Protein AF-A0A8D8ESK3-F1 (afdb_monomer_lite)

Secondary structure (DSSP, 8-state):
-----------GGGS-SB-TTT-SBPBSEEE-TTT--EEEHHHHHHHHHHSSS-B-TTT--B--HHHHHHHHHHSSB-TTT-BBP-EEETTT--EE-HHHHH-SSSTTTTS-EEEHHHHHHHHHHHHHHHHHHHS--SSSSHHHHHTTSTT--HHHHHHHHHHHHHH-SS--HHHHHHHHHHHHHHHHHHS-GGGS-------S-S-----S-----------TT-S-EEEEEE-TT--EEEEEEETT--GGGTTTEEEEEEEEEES--EEEEEEEEEE-TTSSSEEEEEEEEEEE-TTPBPSS-EEEEETTT-

Radius of gyration: 23.33 Å; chains: 1; bounding box: 48×62×58 Å

pLDDT: mean 76.39, std 16.47, range [24.98, 96.25]

InterPro domains:
  IPR000315 B-box-type zinc finger [PF00643] (75-112)
  IPR000315 B-box-type zinc finger [PS50119] (73-116)
  IPR001841 Zinc finger, RING-type [PS50089] (19-60)
  IPR013083 Zinc finger, RING/FYVE/PHD-type [G3DSA:3.30.40.10] (7-79)
  IPR053003 TRIM/RBCC E3 ubiquitin-protein ligases [PTHR36754] (235-278)

Organism: Culex pipiens (NCBI:txid7175)

Sequence (314 aa):
MAQVEIKLPLELDKVEINCMICLEEMSFPVFCRQCKQGTCFDCLVLWFGQSAKQECPKCRLQTSMGTVALQRKTQFSCPREGHLVRYFCLQCDECLCRECYTAGEGPHGRHAKQALDDLRREIFDGIGRIRAVIGGGDGDDLSRLLSTACSFTPGGCQKALSTIAGLLPCGNPQEMVRQRRAVLAEIEKVAPVKTVPKLTQGKNPAYILPNEKFFEYRCQVKSPSATFQSYTAVDLHGNRWELTVYPQGFSDGQGRSVSVYLTLAAGQPGRYEYSYVMYEGSGLKPLAEYLAVDDFVVGSKSQGCQRLVQIDQA

Structure (mmCIF, N/CA/C/O backbone):
data_AF-A0A8D8ESK3-F1
#
_entry.id   AF-A0A8D8ESK3-F1
#
loop_
_atom_site.group_PDB
_atom_site.id
_atom_site.type_symbol
_atom_site.label_atom_id
_atom_site.label_alt_id
_atom_site.label_comp_id
_atom_site.label_asym_id
_atom_site.label_entity_id
_atom_site.label_seq_id
_atom_site.pdbx_PDB_ins_code
_atom_site.Cartn_x
_atom_site.Cartn_y
_atom_site.Cartn_z
_atom_site.occupancy
_atom_site.B_iso_or_equiv
_atom_site.auth_seq_id
_atom_site.auth_comp_id
_atom_site.auth_asym_id
_atom_site.auth_atom_id
_atom_site.pdbx_PDB_model_num
ATOM 1 N N . MET A 1 1 ? -16.208 17.408 -7.173 1.00 48.56 1 MET A N 1
ATOM 2 C CA . MET A 1 1 ? -15.201 16.990 -8.177 1.00 48.56 1 MET A CA 1
ATOM 3 C C . MET A 1 1 ? -15.013 15.486 -8.056 1.00 48.56 1 MET A C 1
ATOM 5 O O . MET A 1 1 ? -15.068 14.993 -6.937 1.00 48.56 1 MET A O 1
ATOM 9 N N . ALA A 1 2 ? -14.865 14.755 -9.164 1.00 49.00 2 ALA A N 1
ATOM 10 C CA . ALA A 1 2 ? -14.690 13.302 -9.116 1.00 49.00 2 ALA A CA 1
ATOM 11 C C . ALA A 1 2 ? -13.371 12.949 -8.408 1.00 49.00 2 ALA A C 1
ATOM 13 O O . ALA A 1 2 ? -12.305 13.441 -8.787 1.00 49.00 2 ALA A O 1
ATOM 14 N N . GLN A 1 3 ? -13.449 12.127 -7.362 1.00 62.53 3 GLN A N 1
ATOM 15 C CA . GLN A 1 3 ? -12.276 11.665 -6.631 1.00 62.53 3 GLN A CA 1
ATOM 16 C C . GLN A 1 3 ? -11.527 10.654 -7.507 1.00 62.53 3 GLN A C 1
ATOM 18 O O . GLN A 1 3 ? -12.034 9.571 -7.786 1.00 62.53 3 GLN A O 1
ATOM 23 N N . VAL A 1 4 ? -10.337 11.027 -7.981 1.00 73.88 4 VAL A N 1
ATOM 24 C CA . VAL A 1 4 ? -9.491 10.141 -8.788 1.00 73.88 4 VAL A CA 1
ATOM 25 C C . VAL A 1 4 ? -8.830 9.117 -7.864 1.00 73.88 4 VAL A C 1
ATOM 27 O O . VAL A 1 4 ? -8.020 9.469 -6.996 1.00 73.88 4 VAL A O 1
ATOM 30 N N . GLU A 1 5 ? -9.193 7.849 -8.043 1.00 79.06 5 GLU A N 1
ATOM 31 C CA . GLU A 1 5 ? -8.586 6.720 -7.344 1.00 79.06 5 GLU A CA 1
ATOM 32 C C . GLU A 1 5 ? -7.280 6.323 -8.047 1.00 79.06 5 GLU A C 1
ATOM 34 O O . GLU A 1 5 ? -7.278 5.973 -9.225 1.00 79.06 5 GLU A O 1
ATOM 39 N N . ILE A 1 6 ? -6.163 6.373 -7.320 1.00 76.69 6 ILE A N 1
ATOM 40 C CA . ILE A 1 6 ? -4.855 5.904 -7.791 1.00 76.69 6 ILE A CA 1
ATOM 41 C C . ILE A 1 6 ? -4.524 4.644 -6.998 1.00 76.69 6 ILE A C 1
ATOM 43 O O . ILE A 1 6 ? -4.507 4.676 -5.765 1.00 76.69 6 ILE A O 1
ATOM 47 N N . LYS A 1 7 ? -4.266 3.535 -7.694 1.00 77.00 7 LYS A N 1
ATOM 48 C CA . LYS A 1 7 ? -3.987 2.242 -7.064 1.00 77.00 7 LYS A CA 1
ATOM 49 C C . LYS A 1 7 ? -2.483 2.051 -6.924 1.00 77.00 7 LYS A C 1
ATOM 51 O O . LYS A 1 7 ? -1.755 2.124 -7.908 1.00 77.00 7 LYS A O 1
ATOM 56 N N . LEU A 1 8 ? -2.025 1.767 -5.705 1.00 78.50 8 LEU A N 1
ATOM 57 C CA . LEU A 1 8 ? -0.613 1.535 -5.393 1.00 78.50 8 LEU A CA 1
ATOM 58 C C . LEU A 1 8 ? -0.384 0.134 -4.798 1.00 78.50 8 LEU A C 1
ATOM 60 O O . LEU A 1 8 ? -1.206 -0.349 -4.011 1.00 78.50 8 LEU A O 1
ATOM 64 N N . PRO A 1 9 ? 0.759 -0.503 -5.090 1.00 77.56 9 PRO A N 1
ATOM 65 C CA . PRO A 1 9 ? 0.975 -1.936 -4.871 1.00 77.56 9 PRO A CA 1
ATOM 66 C C . PRO A 1 9 ? 1.420 -2.352 -3.466 1.00 77.56 9 PRO A C 1
ATOM 68 O O . PRO A 1 9 ? 2.608 -2.486 -3.319 1.00 77.56 9 PRO A O 1
ATOM 71 N N . LEU A 1 10 ? 0.556 -2.585 -2.465 1.00 79.12 10 LEU A N 1
ATOM 72 C CA . LEU A 1 10 ? 0.903 -2.994 -1.063 1.00 79.12 10 LEU A CA 1
ATOM 73 C C . LEU A 1 10 ? 2.187 -2.355 -0.435 1.00 79.12 10 LEU A C 1
ATOM 75 O O . LEU A 1 10 ? 2.914 -1.607 -1.054 1.00 79.12 10 LEU A O 1
ATOM 79 N N . GLU A 1 11 ? 2.459 -2.512 0.849 1.00 80.00 11 GLU A N 1
ATOM 80 C CA . GLU A 1 11 ? 3.766 -2.116 1.405 1.00 80.00 11 GLU A CA 1
ATOM 81 C C . GLU A 1 11 ? 4.470 -3.409 1.772 1.00 80.00 11 GLU A C 1
ATOM 83 O O . GLU A 1 11 ? 3.947 -4.165 2.594 1.00 80.00 11 GLU A O 1
ATOM 88 N N . LEU A 1 12 ? 5.557 -3.734 1.076 1.00 78.12 12 LEU A N 1
ATOM 89 C CA . LEU A 1 12 ? 6.124 -5.081 1.120 1.00 78.12 12 LEU A CA 1
ATOM 90 C C . LEU A 1 12 ? 7.047 -5.294 2.319 1.00 78.12 12 LEU A C 1
ATOM 92 O O . LEU A 1 12 ? 7.151 -6.411 2.814 1.00 78.12 12 LEU A O 1
ATOM 96 N N . ASP A 1 13 ? 7.633 -4.233 2.856 1.00 71.88 13 ASP A N 1
ATOM 97 C CA . ASP A 1 13 ? 8.443 -4.276 4.071 1.00 71.88 13 ASP A CA 1
ATOM 98 C C . ASP A 1 13 ? 7.627 -4.609 5.330 1.00 71.88 13 ASP A C 1
ATOM 100 O O . ASP A 1 13 ? 8.196 -5.012 6.343 1.00 71.88 13 ASP A O 1
ATOM 104 N N . LYS A 1 14 ? 6.294 -4.493 5.265 1.00 71.50 14 LYS A N 1
ATOM 105 C CA . LYS A 1 14 ? 5.375 -4.821 6.368 1.00 71.50 14 LYS A CA 1
ATOM 106 C C . LYS A 1 14 ? 4.672 -6.167 6.206 1.00 71.50 14 LYS A C 1
ATOM 108 O O . LYS A 1 14 ? 3.876 -6.535 7.072 1.00 71.50 14 LYS A O 1
ATOM 113 N N . VAL A 1 15 ? 4.905 -6.887 5.107 1.00 75.44 15 VAL A N 1
ATOM 114 C CA . VAL A 1 15 ? 4.310 -8.214 4.920 1.00 75.44 15 VAL A CA 1
ATOM 115 C C . VAL A 1 15 ? 5.207 -9.307 5.481 1.00 75.44 15 VAL A C 1
ATOM 117 O O . VAL A 1 15 ? 6.432 -9.224 5.428 1.00 75.44 15 VAL A O 1
ATOM 120 N N . GLU A 1 16 ? 4.582 -10.381 5.953 1.00 83.19 16 GLU A N 1
ATOM 121 C CA . GLU A 1 16 ? 5.306 -11.617 6.224 1.00 83.19 16 GLU A CA 1
ATOM 122 C C . GLU A 1 16 ? 5.837 -12.205 4.918 1.00 83.19 16 GLU A C 1
ATOM 124 O O . GLU A 1 16 ? 5.081 -12.373 3.958 1.00 83.19 16 GLU A O 1
ATOM 129 N N . ILE A 1 17 ? 7.133 -12.521 4.890 1.00 82.56 17 ILE A N 1
ATOM 130 C CA . ILE A 1 17 ? 7.816 -13.098 3.719 1.00 82.56 17 ILE A CA 1
ATOM 131 C C . ILE A 1 17 ? 7.577 -14.605 3.585 1.00 82.56 17 ILE A C 1
ATOM 133 O O . ILE A 1 17 ? 7.705 -15.162 2.492 1.00 82.56 17 ILE A O 1
ATOM 137 N N . ASN A 1 18 ? 7.181 -15.246 4.683 1.00 89.06 18 ASN A N 1
ATOM 138 C CA . ASN A 1 18 ? 6.924 -16.673 4.735 1.00 89.06 18 ASN A CA 1
ATOM 139 C C . ASN A 1 18 ? 5.470 -16.977 4.372 1.00 89.06 18 ASN A C 1
ATOM 141 O O . ASN A 1 18 ? 4.527 -16.273 4.749 1.00 89.06 18 ASN A O 1
ATOM 145 N N . CYS A 1 19 ? 5.276 -18.062 3.633 1.00 92.88 19 CYS A N 1
ATOM 146 C CA . CYS A 1 19 ? 3.964 -18.544 3.258 1.00 92.88 19 CYS A CA 1
ATOM 147 C C . CYS A 1 19 ? 3.188 -18.978 4.499 1.00 92.88 19 CYS A C 1
ATOM 149 O O . CYS A 1 19 ? 3.656 -19.800 5.277 1.00 92.88 19 CYS A O 1
ATOM 151 N N . MET A 1 20 ? 1.933 -18.544 4.628 1.00 93.44 20 MET A N 1
ATOM 152 C CA . MET A 1 20 ? 1.104 -18.955 5.769 1.00 93.44 20 MET A CA 1
ATOM 153 C C . MET A 1 20 ? 0.719 -20.449 5.805 1.00 93.44 20 MET A C 1
ATOM 155 O O . MET A 1 20 ? 0.104 -20.877 6.775 1.00 93.44 20 MET A O 1
ATOM 159 N N . ILE A 1 21 ? 0.989 -21.213 4.737 1.00 92.69 21 ILE A N 1
ATOM 160 C CA . ILE A 1 21 ? 0.663 -22.645 4.636 1.00 92.69 21 ILE A CA 1
ATOM 161 C C . ILE A 1 21 ? 1.921 -23.482 4.876 1.00 92.69 21 ILE A C 1
ATOM 163 O O . ILE A 1 21 ? 1.934 -24.297 5.790 1.00 92.69 21 ILE A O 1
ATOM 167 N N . CYS A 1 22 ? 2.968 -23.290 4.064 1.00 96.25 22 CYS A N 1
ATOM 168 C CA . CYS A 1 22 ? 4.187 -24.097 4.159 1.00 96.25 22 CYS A CA 1
ATOM 169 C C . CYS A 1 22 ? 5.254 -23.513 5.090 1.00 96.25 22 CYS A C 1
ATOM 171 O O . CYS A 1 22 ? 6.234 -24.192 5.346 1.00 96.25 22 CYS A O 1
ATOM 173 N N . LEU A 1 23 ? 5.081 -22.280 5.582 1.00 94.62 23 LEU A N 1
ATOM 174 C CA . LEU A 1 23 ? 5.988 -21.571 6.501 1.00 94.62 23 LEU A CA 1
ATOM 175 C C . LEU A 1 23 ? 7.385 -21.230 5.948 1.00 94.62 23 LEU A C 1
ATOM 177 O O . LEU A 1 23 ? 8.137 -20.525 6.614 1.00 94.62 23 LEU A O 1
ATOM 181 N N . GLU A 1 24 ? 7.681 -21.635 4.716 1.00 93.81 24 GLU A N 1
ATOM 182 C CA . GLU A 1 24 ? 8.886 -21.264 3.963 1.00 93.81 24 GLU A CA 1
ATOM 183 C C . GLU A 1 24 ? 8.745 -19.913 3.247 1.00 93.81 24 GLU A C 1
ATOM 185 O O . GLU A 1 24 ? 7.629 -19.414 3.057 1.00 93.81 24 GLU A O 1
ATOM 190 N N . GLU A 1 25 ? 9.865 -19.337 2.797 1.00 90.06 25 GLU A N 1
ATOM 191 C CA . GLU A 1 25 ? 9.869 -18.116 1.980 1.00 90.06 25 GLU A CA 1
ATOM 192 C C . GLU A 1 25 ? 8.997 -18.288 0.726 1.00 90.06 25 GLU A C 1
ATOM 194 O O . GLU A 1 25 ? 9.051 -19.299 0.020 1.00 90.06 25 GLU A O 1
ATOM 199 N N . MET A 1 26 ? 8.153 -17.292 0.442 1.00 91.56 26 MET A N 1
ATOM 200 C CA . MET A 1 26 ? 7.169 -17.421 -0.626 1.00 91.56 26 MET A CA 1
ATOM 201 C C . MET A 1 26 ? 7.803 -17.512 -2.019 1.00 91.56 26 MET A C 1
ATOM 203 O O . MET A 1 26 ? 8.492 -16.598 -2.480 1.00 91.56 26 MET A O 1
ATOM 207 N N . SER A 1 27 ? 7.440 -18.571 -2.742 1.00 90.75 27 SER A N 1
ATOM 208 C CA . SER A 1 27 ? 7.628 -18.685 -4.188 1.00 90.75 27 SER A CA 1
ATOM 209 C C . SER A 1 27 ? 6.329 -18.325 -4.912 1.00 90.75 27 SER A C 1
ATOM 211 O O . SER A 1 27 ? 5.256 -18.842 -4.584 1.00 90.75 27 SER A O 1
ATOM 213 N N . PHE A 1 28 ? 6.415 -17.405 -5.875 1.00 90.69 28 PHE A N 1
ATOM 214 C CA . PHE A 1 28 ? 5.274 -16.812 -6.579 1.00 90.69 28 PHE A CA 1
ATOM 215 C C . PHE A 1 28 ? 4.185 -16.320 -5.607 1.00 90.69 28 PHE A C 1
ATOM 217 O O . PHE A 1 28 ? 3.086 -16.884 -5.568 1.00 90.69 28 PHE A O 1
ATOM 224 N N . PRO A 1 29 ? 4.490 -15.298 -4.782 1.00 91.12 29 PRO A N 1
ATOM 225 C CA . PRO A 1 29 ? 3.619 -14.863 -3.696 1.00 91.12 29 PRO A CA 1
ATOM 226 C C . PRO A 1 29 ? 2.264 -14.351 -4.194 1.00 91.12 29 PRO A C 1
ATOM 228 O O . PRO A 1 29 ? 2.173 -13.505 -5.087 1.00 91.12 29 PRO A O 1
ATOM 231 N N . VAL A 1 30 ? 1.207 -14.818 -3.535 1.00 89.94 30 VAL A N 1
ATOM 232 C CA . VAL A 1 30 ? -0.174 -14.363 -3.704 1.00 89.94 30 VAL A CA 1
ATOM 233 C C . VAL A 1 30 ? -0.671 -13.808 -2.375 1.00 89.94 30 VAL A C 1
ATOM 235 O O . VAL A 1 30 ? -0.682 -14.521 -1.370 1.00 89.94 30 VAL A O 1
ATOM 238 N N . PHE A 1 31 ? -1.114 -12.549 -2.375 1.00 86.62 31 PHE A N 1
ATOM 239 C CA . PHE A 1 31 ? -1.620 -11.867 -1.184 1.00 86.62 31 PHE A CA 1
ATOM 240 C C . PHE A 1 31 ? -3.143 -11.751 -1.192 1.00 86.62 31 PHE A C 1
ATOM 242 O O . PHE A 1 31 ? -3.758 -11.336 -2.179 1.00 86.62 31 PHE A O 1
ATOM 249 N N . CYS A 1 32 ? -3.762 -12.049 -0.049 1.00 84.62 32 CYS A N 1
ATOM 250 C CA . CYS A 1 32 ? -5.191 -11.834 0.134 1.00 84.62 32 CYS A CA 1
ATOM 251 C C . CYS A 1 32 ? -5.536 -10.340 0.069 1.00 84.62 32 CYS A C 1
ATOM 253 O O . CYS A 1 32 ? -4.976 -9.521 0.797 1.00 84.62 32 CYS A O 1
ATOM 255 N N . ARG A 1 33 ? -6.538 -9.974 -0.739 1.00 80.88 33 ARG A N 1
ATOM 256 C CA . ARG A 1 33 ? -6.972 -8.574 -0.886 1.00 80.88 33 ARG A CA 1
ATOM 257 C C . ARG A 1 33 ? -7.526 -7.947 0.398 1.00 80.88 33 ARG A C 1
ATOM 259 O O . ARG A 1 33 ? -7.478 -6.725 0.514 1.00 80.88 33 ARG A O 1
ATOM 266 N N . GLN A 1 34 ? -8.008 -8.751 1.346 1.00 82.06 34 GLN A N 1
ATOM 267 C CA . GLN A 1 34 ? -8.557 -8.277 2.620 1.00 82.06 34 GLN A CA 1
ATOM 268 C C . GLN A 1 34 ? -7.521 -8.329 3.741 1.00 82.06 34 GLN A C 1
ATOM 270 O O . GLN A 1 34 ? -7.082 -7.283 4.199 1.00 82.06 34 GLN A O 1
ATOM 275 N N . CYS A 1 35 ? -7.094 -9.523 4.159 1.00 82.94 35 CYS A N 1
ATOM 276 C CA . CYS A 1 35 ? -6.216 -9.673 5.325 1.00 82.94 35 CYS A CA 1
ATOM 277 C C . CYS A 1 35 ? -4.721 -9.502 5.026 1.00 82.94 35 CYS A C 1
ATOM 279 O O . CYS A 1 35 ? -3.916 -9.613 5.944 1.00 82.94 35 CYS A O 1
ATOM 281 N N . LYS A 1 36 ? -4.349 -9.300 3.753 1.00 84.00 36 LYS A N 1
ATOM 282 C CA . LYS A 1 36 ? -2.967 -9.106 3.278 1.00 84.00 36 LYS A CA 1
ATOM 283 C C . LYS A 1 36 ? -1.992 -10.245 3.596 1.00 84.00 36 LYS A C 1
ATOM 285 O O . LYS A 1 36 ? -0.802 -10.093 3.366 1.00 84.00 36 LYS A O 1
ATOM 290 N N . GLN A 1 37 ? -2.476 -11.399 4.058 1.00 86.50 37 GLN A N 1
ATOM 291 C CA . GLN A 1 37 ? -1.628 -12.568 4.275 1.00 86.50 37 GLN A CA 1
ATOM 292 C C . GLN A 1 37 ? -1.164 -13.158 2.940 1.00 86.50 37 GLN A C 1
ATOM 294 O O . GLN A 1 37 ? -1.968 -13.284 2.009 1.00 86.50 37 GLN A O 1
ATOM 299 N N . GLY A 1 38 ? 0.119 -13.516 2.880 1.00 89.56 38 GLY A N 1
ATOM 300 C CA . GLY A 1 38 ? 0.766 -14.119 1.722 1.00 89.56 38 GLY A CA 1
ATOM 301 C C . GLY A 1 38 ? 0.776 -15.652 1.739 1.00 89.56 38 GLY A C 1
ATOM 302 O O . GLY A 1 38 ? 0.899 -16.291 2.789 1.00 89.56 38 GLY A O 1
ATOM 303 N N . THR A 1 39 ? 0.665 -16.240 0.551 1.00 92.19 39 THR A N 1
ATOM 304 C CA . THR A 1 39 ? 0.820 -17.678 0.277 1.00 92.19 39 THR A CA 1
ATOM 305 C C . THR A 1 39 ? 1.680 -17.892 -0.962 1.00 92.19 39 THR A C 1
ATOM 307 O O . THR A 1 39 ? 1.622 -17.074 -1.879 1.00 92.19 39 THR A O 1
ATOM 310 N N . CYS A 1 40 ? 2.405 -19.010 -1.045 1.00 93.00 40 CYS A N 1
ATOM 311 C CA . CYS A 1 40 ? 2.906 -19.494 -2.331 1.00 93.00 40 CYS A CA 1
ATOM 312 C C . CYS A 1 40 ? 1.722 -19.804 -3.252 1.00 93.00 40 CYS A C 1
ATOM 314 O O . CYS A 1 40 ? 0.716 -20.355 -2.790 1.00 93.00 40 CYS A O 1
ATOM 316 N N . PHE A 1 41 ? 1.856 -19.520 -4.549 1.00 92.50 41 PHE A N 1
ATOM 317 C CA . PHE A 1 41 ? 0.826 -19.860 -5.533 1.00 92.50 41 PHE A CA 1
ATOM 318 C C . PHE A 1 41 ? 0.446 -21.347 -5.465 1.00 92.50 41 PHE A C 1
ATOM 320 O O . PHE A 1 41 ? -0.732 -21.668 -5.323 1.00 92.50 41 PHE A O 1
ATOM 327 N N . ASP A 1 42 ? 1.432 -22.248 -5.479 1.00 92.38 42 ASP A N 1
ATOM 328 C CA . ASP A 1 42 ? 1.174 -23.694 -5.481 1.00 92.38 42 ASP A CA 1
ATOM 329 C C . ASP A 1 42 ? 0.515 -24.166 -4.176 1.00 92.38 42 ASP A C 1
ATOM 331 O O . ASP A 1 42 ? -0.408 -24.979 -4.205 1.00 92.38 42 ASP A O 1
ATOM 335 N N . CYS A 1 43 ? 0.899 -23.593 -3.030 1.00 94.50 43 CYS A N 1
ATOM 336 C CA . CYS A 1 43 ? 0.245 -23.882 -1.750 1.00 94.50 43 CYS A CA 1
ATOM 337 C C . CYS A 1 43 ? -1.229 -23.459 -1.756 1.00 94.50 43 CYS A C 1
ATOM 339 O O . CYS A 1 43 ? -2.085 -24.182 -1.248 1.00 94.50 43 CYS A O 1
ATOM 341 N N . LEU A 1 44 ? -1.543 -22.303 -2.348 1.00 92.31 44 LEU A N 1
ATOM 342 C CA . LEU A 1 44 ? -2.919 -21.824 -2.453 1.00 92.31 44 LEU A CA 1
ATOM 343 C C . LEU A 1 44 ? -3.753 -22.663 -3.436 1.00 92.31 44 LEU A C 1
ATOM 345 O O . LEU A 1 44 ? -4.933 -22.902 -3.188 1.00 92.31 44 LEU A O 1
ATOM 349 N N . VAL A 1 45 ? -3.149 -23.141 -4.528 1.00 90.94 45 VAL A N 1
ATOM 350 C CA . VAL A 1 45 ? -3.797 -24.069 -5.469 1.00 90.94 45 VAL A CA 1
ATOM 351 C C . VAL A 1 45 ? -4.135 -25.389 -4.781 1.00 90.94 45 VAL A C 1
ATOM 353 O O . VAL A 1 45 ? -5.270 -25.854 -4.887 1.00 90.94 45 VAL A O 1
ATOM 356 N N . LEU A 1 46 ? -3.186 -25.966 -4.036 1.00 92.88 46 LEU A N 1
ATOM 357 C CA . LEU A 1 46 ? -3.418 -27.183 -3.255 1.00 92.88 46 LEU A CA 1
ATOM 358 C C . LEU A 1 46 ? -4.528 -26.978 -2.221 1.00 92.88 46 LEU A C 1
ATOM 360 O O . LEU A 1 46 ? -5.413 -27.823 -2.099 1.00 92.88 46 LEU A O 1
ATOM 364 N N . TRP A 1 47 ? -4.530 -25.829 -1.543 1.00 92.69 47 TRP A N 1
ATOM 365 C CA . TRP A 1 47 ? -5.593 -25.458 -0.616 1.00 92.69 47 TRP A CA 1
ATOM 366 C C . TRP A 1 47 ? -6.970 -25.447 -1.293 1.00 92.69 47 TRP A C 1
ATOM 368 O O . TRP A 1 47 ? -7.889 -26.071 -0.776 1.00 92.69 47 TRP A O 1
ATOM 378 N N . PHE A 1 48 ? -7.113 -24.834 -2.475 1.00 92.19 48 PHE A N 1
ATOM 379 C CA . PHE A 1 48 ? -8.394 -24.831 -3.204 1.00 92.19 48 PHE A CA 1
ATOM 380 C C . PHE A 1 48 ? -8.824 -26.210 -3.696 1.00 92.19 48 PHE A C 1
ATOM 382 O O . PHE A 1 48 ? -10.016 -26.431 -3.876 1.00 92.19 48 PHE A O 1
ATOM 389 N N . GLY A 1 49 ? -7.881 -27.120 -3.945 1.00 88.50 49 GLY A N 1
ATOM 390 C CA . GLY A 1 49 ? -8.204 -28.507 -4.279 1.00 88.50 49 GLY A CA 1
ATOM 391 C C . GLY A 1 49 ? -8.747 -29.293 -3.082 1.00 88.50 49 GLY A C 1
ATOM 392 O O . GLY A 1 49 ? -9.546 -30.207 -3.261 1.00 88.50 49 GLY A O 1
ATOM 393 N N . GLN A 1 50 ? -8.330 -28.932 -1.866 1.00 87.69 50 GLN A N 1
ATOM 394 C CA . GLN A 1 50 ? -8.753 -29.582 -0.623 1.00 87.69 50 GLN A CA 1
ATOM 395 C C . GLN A 1 50 ? -10.014 -28.947 -0.026 1.00 87.69 50 GLN A C 1
ATOM 397 O O . GLN A 1 50 ? -10.815 -29.632 0.611 1.00 87.69 50 GLN A O 1
ATOM 402 N N . SER A 1 51 ? -10.212 -27.642 -0.215 1.00 76.62 51 SER A N 1
ATOM 403 C CA . SER A 1 51 ? -11.395 -26.938 0.259 1.00 76.62 51 SER A CA 1
ATOM 404 C C . SER A 1 51 ? -12.527 -27.028 -0.766 1.00 76.62 51 SER A C 1
ATOM 406 O O . SER A 1 51 ? -12.372 -26.690 -1.933 1.00 76.62 51 SER A O 1
ATOM 408 N N . ALA A 1 52 ? -13.739 -27.376 -0.323 1.00 77.00 52 ALA A N 1
ATOM 409 C CA . ALA A 1 52 ? -14.934 -27.340 -1.181 1.00 77.00 52 ALA A CA 1
ATOM 410 C C . ALA A 1 52 ? -15.280 -25.921 -1.704 1.00 77.00 52 ALA A C 1
ATOM 412 O O . ALA A 1 52 ? -16.205 -25.751 -2.498 1.00 77.00 52 ALA A O 1
ATOM 413 N N . LYS A 1 53 ? -14.568 -24.886 -1.232 1.00 83.75 53 LYS A N 1
ATOM 414 C CA . LYS A 1 53 ? -14.753 -23.468 -1.559 1.00 83.75 53 LYS A CA 1
ATOM 415 C C . LYS A 1 53 ? -13.403 -22.816 -1.851 1.00 83.75 53 LYS A C 1
ATOM 417 O O . LYS A 1 53 ? -12.444 -23.040 -1.120 1.00 83.75 53 LYS A O 1
ATOM 422 N N . GLN A 1 54 ? -13.332 -21.971 -2.877 1.00 91.00 54 GLN A N 1
ATOM 423 C CA . GLN A 1 54 ? -12.133 -21.190 -3.202 1.00 91.00 54 GLN A CA 1
ATOM 424 C C . GLN A 1 54 ? -12.070 -19.942 -2.309 1.00 91.00 54 GLN A C 1
ATOM 426 O O . GLN A 1 54 ? -12.713 -18.926 -2.578 1.00 91.00 54 GLN A O 1
ATOM 431 N N . GLU A 1 55 ? -11.333 -20.032 -1.204 1.00 91.56 55 GLU A N 1
ATOM 432 C CA . GLU A 1 55 ? -11.309 -19.001 -0.163 1.00 91.56 55 GLU A CA 1
ATOM 433 C C . GLU A 1 55 ? -9.927 -18.828 0.477 1.00 91.56 55 GLU A C 1
ATOM 435 O O . GLU A 1 55 ? -9.116 -19.754 0.522 1.00 91.56 55 GLU A O 1
ATOM 440 N N . CYS A 1 56 ? -9.655 -17.631 1.001 1.00 89.62 56 CYS A N 1
ATOM 441 C CA . CYS A 1 56 ? -8.421 -17.344 1.728 1.00 89.62 56 CYS A CA 1
ATOM 442 C C . CYS A 1 56 ? -8.272 -18.268 2.958 1.00 89.62 56 CYS A C 1
ATOM 444 O O . CYS A 1 56 ? -9.188 -18.295 3.787 1.00 89.62 56 CYS A O 1
ATOM 446 N N . PRO A 1 57 ? -7.114 -18.926 3.166 1.00 91.06 57 PRO A N 1
ATOM 447 C CA . PRO A 1 57 ? -6.916 -19.809 4.318 1.00 91.06 57 PRO A CA 1
ATOM 448 C C . PRO A 1 57 ? -7.009 -19.086 5.674 1.00 91.06 57 PRO A C 1
ATOM 450 O O . PRO A 1 57 ? -7.385 -19.697 6.670 1.00 91.06 57 PRO A O 1
ATOM 453 N N . LYS A 1 58 ? -6.701 -17.777 5.722 1.00 89.44 58 LYS A N 1
ATOM 454 C CA . LYS A 1 58 ? -6.724 -16.971 6.958 1.00 89.44 58 LYS A CA 1
ATOM 455 C C . LYS A 1 58 ? -8.106 -16.398 7.262 1.00 89.44 58 LYS A C 1
ATOM 457 O O . LYS A 1 58 ? -8.636 -16.602 8.344 1.00 89.44 58 LYS A O 1
ATOM 462 N N . CYS A 1 59 ? -8.673 -15.635 6.326 1.00 91.12 59 CYS A N 1
ATOM 463 C CA . CYS A 1 59 ? -9.883 -14.839 6.574 1.00 91.12 59 CYS A CA 1
ATOM 464 C C . CYS A 1 59 ? -11.125 -15.335 5.826 1.00 91.12 59 CYS A C 1
ATOM 466 O O . CYS A 1 59 ? -12.139 -14.646 5.842 1.00 91.12 59 CYS A O 1
ATOM 468 N N . ARG A 1 60 ? -11.040 -16.480 5.128 1.00 90.50 60 ARG A N 1
ATOM 469 C CA . ARG A 1 60 ? -12.153 -17.117 4.396 1.00 90.50 60 ARG A CA 1
ATOM 470 C C . ARG A 1 60 ? -12.804 -16.240 3.322 1.00 90.50 60 ARG A C 1
ATOM 472 O O . ARG A 1 60 ? -13.886 -16.539 2.832 1.00 90.50 60 ARG A O 1
ATOM 479 N N . LEU A 1 61 ? -12.130 -15.164 2.909 1.00 89.00 61 LEU A N 1
ATOM 480 C CA . LEU A 1 61 ? -12.600 -14.332 1.811 1.00 89.00 61 LEU A CA 1
ATOM 481 C C . LEU A 1 61 ? -12.660 -15.161 0.530 1.00 89.00 61 LEU A C 1
ATOM 483 O O . LEU A 1 61 ? -11.644 -15.718 0.106 1.00 89.00 61 LEU A O 1
ATOM 487 N N . GLN A 1 62 ? -13.827 -15.170 -0.102 1.00 90.56 62 GLN A N 1
ATOM 488 C CA . GLN A 1 62 ? -14.041 -15.861 -1.361 1.00 90.56 62 GLN A CA 1
ATOM 489 C C . GLN A 1 62 ? -13.211 -15.227 -2.485 1.00 90.56 62 GLN A C 1
ATOM 491 O O . GLN A 1 62 ? -13.149 -14.001 -2.648 1.00 90.56 62 GLN A O 1
ATOM 496 N N . THR A 1 63 ? -12.556 -16.083 -3.258 1.00 85.19 63 THR A N 1
ATOM 497 C CA . THR A 1 63 ? -11.724 -15.718 -4.405 1.00 85.19 63 THR A CA 1
ATOM 498 C C . THR A 1 63 ? -11.903 -16.758 -5.511 1.00 85.19 63 THR A C 1
ATOM 500 O O . THR A 1 63 ? -12.646 -17.721 -5.339 1.00 85.19 63 THR A O 1
ATOM 503 N N . SER A 1 64 ? -11.267 -16.559 -6.663 1.00 86.75 64 SER A N 1
ATOM 504 C CA . SER A 1 64 ? -11.320 -17.520 -7.764 1.00 86.75 64 SER A CA 1
ATOM 505 C C . SER A 1 64 ? -9.928 -17.922 -8.234 1.00 86.75 64 SER A C 1
ATOM 507 O O . SER A 1 64 ? -8.993 -17.117 -8.201 1.00 86.75 64 SER A O 1
ATOM 509 N N . MET A 1 65 ? -9.795 -19.148 -8.734 1.00 85.38 65 MET A N 1
ATOM 510 C CA . MET A 1 65 ? -8.551 -19.636 -9.328 1.00 85.38 65 MET A CA 1
ATOM 511 C C . MET A 1 65 ? -8.121 -18.804 -10.541 1.00 85.38 65 MET A C 1
ATOM 513 O O . MET A 1 65 ? -6.935 -18.543 -10.705 1.00 85.38 65 MET A O 1
ATOM 517 N N . GLY A 1 66 ? -9.069 -18.287 -11.331 1.00 83.44 66 GLY A N 1
ATOM 518 C CA . GLY A 1 66 ? -8.765 -17.351 -12.418 1.00 83.44 66 GLY A CA 1
ATOM 519 C C . GLY A 1 66 ? -8.122 -16.053 -11.914 1.00 83.44 66 GLY A C 1
ATOM 520 O O . GLY A 1 66 ? -7.120 -15.600 -12.463 1.00 83.44 66 GLY A O 1
ATOM 521 N N . THR A 1 67 ? -8.642 -15.489 -10.818 1.00 80.94 67 THR A N 1
ATOM 522 C CA . THR A 1 67 ? -8.063 -14.299 -10.172 1.00 80.94 67 THR A CA 1
ATOM 523 C C . THR A 1 67 ? -6.658 -14.583 -9.642 1.00 80.94 67 THR A C 1
ATOM 525 O O . THR A 1 67 ? -5.741 -13.812 -9.906 1.00 80.94 67 THR A O 1
ATOM 528 N N . VAL A 1 68 ? -6.472 -15.701 -8.938 1.00 81.19 68 VAL A N 1
ATOM 529 C CA . VAL A 1 68 ? -5.179 -16.097 -8.353 1.00 81.19 68 VAL A CA 1
ATOM 530 C C . VAL A 1 68 ? -4.133 -16.387 -9.436 1.00 81.19 68 VAL A C 1
ATOM 532 O O . VAL A 1 68 ? -2.984 -15.960 -9.322 1.00 81.19 68 VAL A O 1
ATOM 535 N N . ALA A 1 69 ? -4.524 -17.050 -10.527 1.00 80.75 69 ALA A N 1
ATOM 536 C CA . ALA A 1 69 ? -3.646 -17.328 -11.662 1.00 80.75 69 ALA A CA 1
ATOM 537 C C . ALA A 1 69 ? -3.146 -16.048 -12.346 1.00 80.75 69 ALA A C 1
ATOM 539 O O . ALA A 1 69 ? -1.987 -15.992 -12.758 1.00 80.75 69 ALA A O 1
ATOM 540 N N . LEU A 1 70 ? -3.980 -15.005 -12.416 1.00 73.88 70 LEU A N 1
ATOM 541 C CA . LEU A 1 70 ? -3.557 -13.697 -12.912 1.00 73.88 70 LEU A CA 1
ATOM 542 C C . LEU A 1 70 ? -2.518 -13.054 -11.977 1.00 73.88 70 LEU A C 1
ATOM 544 O O . LEU A 1 70 ? -1.530 -12.498 -12.446 1.00 73.88 70 LEU A O 1
ATOM 548 N N . GLN A 1 71 ? -2.685 -13.189 -10.657 1.00 70.25 71 GLN A N 1
ATOM 549 C CA . GLN A 1 71 ? -1.739 -12.649 -9.671 1.00 70.25 71 GLN A CA 1
ATOM 550 C C . GLN A 1 71 ? -0.365 -13.336 -9.709 1.00 70.25 71 GLN A C 1
ATOM 552 O O . GLN A 1 71 ? 0.641 -12.667 -9.468 1.00 70.25 71 GLN A O 1
ATOM 557 N N . ARG A 1 72 ? -0.308 -14.630 -10.070 1.00 70.25 72 ARG A N 1
ATOM 558 C CA . ARG A 1 72 ? 0.927 -15.438 -10.139 1.00 70.25 72 ARG A CA 1
ATOM 559 C C . ARG A 1 72 ? 2.024 -14.810 -10.998 1.00 70.25 72 ARG A C 1
ATOM 561 O O . ARG A 1 72 ? 3.192 -14.913 -10.649 1.00 70.25 72 ARG A O 1
ATOM 568 N N . LYS A 1 73 ? 1.667 -14.231 -12.150 1.00 56.72 73 LYS A N 1
ATOM 569 C CA . LYS A 1 73 ? 2.648 -13.757 -13.143 1.00 56.72 73 LYS A CA 1
ATOM 570 C C . LYS A 1 73 ? 2.929 -12.257 -13.072 1.00 56.72 73 LYS A C 1
ATOM 572 O O . LYS A 1 73 ? 3.914 -11.818 -13.654 1.00 56.72 73 LYS A O 1
ATOM 577 N N . THR A 1 74 ? 2.080 -11.465 -12.412 1.00 59.16 74 THR A N 1
ATOM 578 C CA . THR A 1 74 ? 2.045 -10.013 -12.675 1.00 59.16 74 THR A CA 1
ATOM 579 C C . THR A 1 74 ? 1.858 -9.128 -11.446 1.00 59.16 74 THR A C 1
ATOM 581 O O . THR A 1 74 ? 1.471 -7.968 -11.592 1.00 59.16 74 THR A O 1
ATOM 584 N N . GLN A 1 75 ? 2.019 -9.646 -10.227 1.00 76.38 75 GLN A N 1
ATOM 585 C CA . GLN A 1 75 ? 1.919 -8.782 -9.050 1.00 76.38 75 GLN A CA 1
ATOM 586 C C . GLN A 1 75 ? 3.212 -8.752 -8.247 1.00 76.38 75 GLN A C 1
ATOM 588 O O . GLN A 1 75 ? 3.941 -7.776 -8.348 1.00 76.38 75 GLN A O 1
ATOM 593 N N . PHE A 1 76 ? 3.548 -9.786 -7.484 1.00 87.56 76 PHE A N 1
ATOM 594 C CA . PHE A 1 76 ? 4.586 -9.633 -6.453 1.00 87.56 76 PHE A CA 1
ATOM 595 C C . PHE A 1 76 ? 5.806 -10.543 -6.624 1.00 87.56 76 PHE A C 1
ATOM 597 O O . PHE A 1 76 ? 6.682 -10.548 -5.766 1.00 87.56 76 PHE A O 1
ATOM 604 N N . SER A 1 77 ? 5.900 -11.282 -7.730 1.00 89.12 77 SER A N 1
ATOM 605 C CA . SER A 1 77 ? 7.020 -12.180 -8.024 1.00 89.12 77 SER A CA 1
ATOM 606 C C . SER A 1 77 ? 8.087 -11.521 -8.899 1.00 89.12 77 SER A C 1
ATOM 608 O O . SER A 1 77 ? 7.780 -10.846 -9.888 1.00 89.12 77 SER A O 1
ATOM 610 N N . CYS A 1 78 ? 9.354 -11.758 -8.568 1.00 87.88 78 CYS A N 1
ATOM 611 C CA . CYS A 1 78 ? 10.489 -11.401 -9.404 1.00 87.88 78 CYS A CA 1
ATOM 612 C C . CYS A 1 78 ? 10.438 -12.218 -10.706 1.00 87.88 78 CYS A C 1
ATOM 614 O O . CYS A 1 78 ? 10.211 -13.426 -10.646 1.00 87.88 78 CYS A O 1
ATOM 616 N N . PRO A 1 79 ? 10.666 -11.600 -11.880 1.00 85.25 79 PRO A N 1
ATOM 617 C CA . PRO A 1 79 ? 10.582 -12.289 -13.169 1.00 85.25 79 PRO A CA 1
ATOM 618 C C . PRO A 1 79 ? 11.651 -13.373 -13.374 1.00 85.25 79 PRO A C 1
ATOM 620 O O . PRO A 1 79 ? 11.510 -14.178 -14.288 1.00 85.25 79 PRO A O 1
ATOM 623 N N . ARG A 1 80 ? 12.715 -13.382 -12.560 1.00 84.44 80 ARG A N 1
ATOM 624 C CA . ARG A 1 80 ? 13.811 -14.356 -12.644 1.00 84.44 80 ARG A CA 1
ATOM 625 C C . ARG A 1 80 ? 13.556 -15.573 -11.764 1.00 84.44 80 ARG A C 1
ATOM 627 O O . ARG A 1 80 ? 13.304 -16.650 -12.281 1.00 84.44 80 ARG A O 1
ATOM 634 N N . GLU A 1 81 ? 13.554 -15.358 -10.451 1.00 84.75 81 GLU A N 1
ATOM 635 C CA . GLU A 1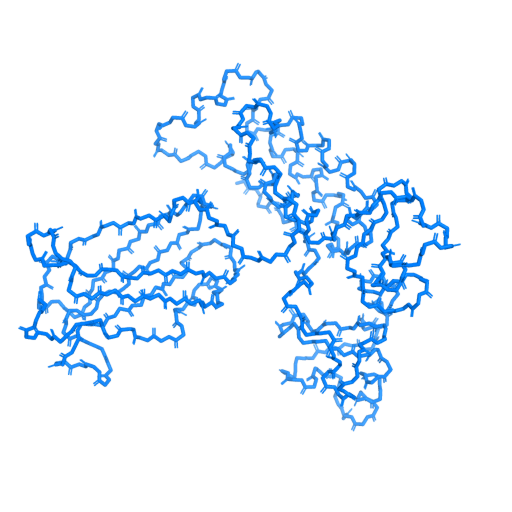 81 ? 13.505 -16.450 -9.466 1.00 84.75 81 GLU A CA 1
ATOM 636 C C . GLU A 1 81 ? 12.090 -16.719 -8.923 1.00 84.75 81 GLU A C 1
ATOM 638 O O . GLU A 1 81 ? 11.862 -17.671 -8.189 1.00 84.75 81 GLU A O 1
ATOM 643 N N . GLY A 1 82 ? 11.104 -15.866 -9.224 1.00 88.00 82 GLY A N 1
ATOM 644 C CA . GLY A 1 82 ? 9.732 -16.028 -8.724 1.00 88.00 82 GLY A CA 1
ATOM 645 C C . GLY A 1 82 ? 9.514 -15.627 -7.257 1.00 88.00 82 GLY A C 1
ATOM 646 O O . GLY A 1 82 ? 8.364 -15.542 -6.824 1.00 88.00 82 GLY A O 1
ATOM 647 N N . HIS A 1 83 ? 10.573 -15.314 -6.506 1.00 88.62 83 HIS A N 1
ATOM 648 C CA . HIS A 1 83 ? 10.501 -14.814 -5.126 1.00 88.62 83 HIS A CA 1
ATOM 649 C C . HIS A 1 83 ? 9.916 -13.401 -5.018 1.00 88.62 83 HIS A C 1
ATOM 651 O O . HIS A 1 83 ? 9.811 -12.678 -6.011 1.00 88.62 83 HIS A O 1
ATOM 657 N N . LEU A 1 84 ? 9.557 -12.989 -3.800 1.00 88.75 84 LEU A N 1
ATOM 658 C CA . LEU A 1 84 ? 8.978 -11.675 -3.523 1.00 88.75 84 LEU A CA 1
ATOM 659 C C . LEU A 1 84 ? 9.863 -10.531 -4.052 1.00 88.75 84 LEU A C 1
ATOM 661 O O . LEU A 1 84 ? 11.050 -10.432 -3.731 1.00 88.75 84 LEU A O 1
ATOM 665 N N . VAL A 1 85 ? 9.272 -9.645 -4.856 1.00 90.50 85 VAL A N 1
ATOM 666 C CA . VAL A 1 85 ? 9.917 -8.397 -5.283 1.00 90.50 85 VAL A CA 1
ATOM 667 C C . VAL A 1 85 ? 10.115 -7.500 -4.072 1.00 90.50 85 VAL A C 1
ATOM 669 O O . VAL A 1 85 ? 9.173 -7.245 -3.334 1.00 90.50 85 VAL A O 1
ATOM 672 N N . ARG A 1 86 ? 11.323 -6.966 -3.907 1.00 85.62 86 ARG A N 1
ATOM 673 C CA . ARG A 1 86 ? 11.631 -5.959 -2.875 1.00 85.62 86 ARG A CA 1
ATOM 674 C C . ARG A 1 86 ? 12.383 -4.755 -3.421 1.00 85.62 86 ARG A C 1
ATOM 676 O O . ARG A 1 86 ? 12.364 -3.687 -2.821 1.00 85.62 86 ARG A O 1
ATOM 683 N N . TYR A 1 87 ? 13.018 -4.912 -4.577 1.00 88.38 87 TYR A N 1
ATOM 684 C CA . TYR A 1 87 ? 13.862 -3.894 -5.183 1.00 88.38 87 TYR A CA 1
ATOM 685 C C . TYR A 1 87 ? 13.526 -3.735 -6.661 1.00 88.38 87 TYR A C 1
ATOM 687 O O . TYR A 1 87 ? 12.792 -4.534 -7.245 1.00 88.38 87 TYR A O 1
ATOM 695 N N . PHE A 1 88 ? 14.107 -2.725 -7.288 1.00 92.50 88 PHE A N 1
ATOM 696 C CA . PHE A 1 88 ? 14.127 -2.593 -8.734 1.00 92.50 88 PHE A CA 1
ATOM 697 C C . PHE A 1 88 ? 15.435 -1.966 -9.215 1.00 92.50 88 PHE A C 1
ATOM 699 O O . PHE A 1 88 ? 16.153 -1.307 -8.461 1.00 92.50 88 PHE A O 1
ATOM 706 N N . CYS A 1 89 ? 15.747 -2.201 -10.484 1.00 92.25 89 CYS A N 1
ATOM 707 C CA . CYS A 1 89 ? 16.914 -1.656 -11.161 1.00 92.25 89 CYS A CA 1
ATOM 708 C C . CYS A 1 89 ? 16.598 -0.277 -11.761 1.00 92.25 89 CYS A C 1
ATOM 710 O O . CYS A 1 89 ? 15.650 -0.136 -12.538 1.00 92.25 89 CYS A O 1
ATOM 712 N N . LEU A 1 90 ? 17.413 0.735 -11.447 1.00 88.31 90 LEU A N 1
ATOM 713 C CA . LEU A 1 90 ? 17.226 2.104 -11.939 1.00 88.31 90 LEU A CA 1
ATOM 714 C C . LEU A 1 90 ? 17.516 2.245 -13.439 1.00 88.31 90 LEU A C 1
ATOM 716 O O . LEU A 1 90 ? 16.995 3.154 -14.082 1.00 88.31 90 LEU A O 1
ATOM 720 N N . GLN A 1 91 ? 18.345 1.368 -13.996 1.00 92.12 91 GLN A N 1
ATOM 721 C CA . GLN A 1 91 ? 18.733 1.394 -15.402 1.00 92.12 91 GLN A CA 1
ATOM 722 C C . GLN A 1 91 ? 17.763 0.588 -16.268 1.00 92.12 91 GLN A C 1
ATOM 724 O O . GLN A 1 91 ? 17.372 1.053 -17.336 1.00 92.12 91 GLN A O 1
ATOM 729 N N . CYS A 1 92 ? 17.377 -0.603 -15.805 1.00 92.19 92 CYS A N 1
ATOM 730 C CA . CYS A 1 92 ? 16.609 -1.567 -16.598 1.00 92.19 92 CYS A CA 1
ATOM 731 C C . CYS A 1 92 ? 15.096 -1.477 -16.402 1.00 92.19 92 CYS A C 1
ATOM 733 O O . CYS A 1 92 ? 14.361 -2.071 -17.178 1.00 92.19 92 CYS A O 1
ATOM 735 N N . ASP A 1 93 ? 14.628 -0.776 -15.368 1.00 93.00 93 ASP A N 1
ATOM 736 C CA . ASP A 1 93 ? 13.205 -0.698 -15.022 1.00 93.00 93 ASP A CA 1
ATOM 737 C C . ASP A 1 93 ? 12.598 -2.084 -14.707 1.00 93.00 93 ASP A C 1
ATOM 739 O O . ASP A 1 93 ? 11.416 -2.334 -14.930 1.00 93.00 93 ASP A O 1
ATOM 743 N N . GLU A 1 94 ? 13.414 -2.985 -14.147 1.00 92.19 94 GLU A N 1
ATOM 744 C CA . GLU A 1 94 ? 13.025 -4.350 -13.778 1.00 92.19 94 GLU A CA 1
ATOM 745 C C . GLU A 1 94 ? 12.946 -4.537 -12.260 1.00 92.19 94 GLU A C 1
ATOM 747 O O . GLU A 1 94 ? 13.831 -4.101 -11.519 1.00 92.19 94 GLU A O 1
ATOM 752 N N . CYS A 1 95 ? 11.906 -5.238 -11.803 1.00 92.12 95 CYS A N 1
ATOM 753 C CA . CYS A 1 95 ? 11.732 -5.653 -10.412 1.00 92.12 95 CYS A CA 1
ATOM 754 C C . CYS A 1 95 ? 12.658 -6.819 -10.031 1.00 92.12 95 CYS A C 1
ATOM 756 O O . CYS A 1 95 ? 12.831 -7.769 -10.792 1.00 92.12 95 CYS A O 1
ATOM 758 N N . LEU A 1 96 ? 13.181 -6.795 -8.807 1.00 89.94 96 LEU A N 1
ATOM 759 C CA . LEU A 1 96 ? 14.166 -7.743 -8.290 1.00 89.94 96 LEU A CA 1
ATOM 760 C C . LEU A 1 96 ? 13.727 -8.297 -6.925 1.00 89.94 96 LEU A C 1
ATOM 762 O O . LEU A 1 96 ? 13.227 -7.558 -6.070 1.00 89.94 96 LEU A O 1
ATOM 766 N N . CYS A 1 97 ? 13.957 -9.592 -6.703 1.00 88.44 97 CYS A N 1
ATOM 767 C CA . CYS A 1 97 ? 13.960 -10.190 -5.366 1.00 88.44 97 CYS A CA 1
ATOM 768 C C . CYS A 1 97 ? 15.290 -9.910 -4.642 1.00 88.44 97 CYS A C 1
ATOM 770 O O . CYS A 1 97 ? 16.208 -9.306 -5.206 1.00 88.44 97 CYS A O 1
ATOM 772 N N . ARG A 1 98 ? 15.407 -10.376 -3.392 1.00 86.06 98 ARG A N 1
ATOM 773 C CA . ARG A 1 98 ? 16.627 -10.243 -2.579 1.00 86.06 98 ARG A CA 1
ATOM 774 C C . ARG A 1 98 ? 17.855 -10.865 -3.250 1.00 86.06 98 ARG A C 1
ATOM 776 O O . ARG A 1 98 ? 18.906 -10.236 -3.277 1.00 86.06 98 ARG A O 1
ATOM 783 N N . GLU A 1 99 ? 17.716 -12.049 -3.831 1.00 85.31 99 GLU A N 1
ATOM 784 C CA . GLU A 1 99 ? 18.824 -12.773 -4.469 1.00 85.31 99 GLU A CA 1
ATOM 785 C C . GLU A 1 99 ? 19.323 -12.057 -5.731 1.00 85.31 99 GLU A C 1
ATOM 787 O O . GLU A 1 99 ? 20.515 -11.810 -5.898 1.00 85.31 99 GLU A O 1
ATOM 792 N N . CYS A 1 100 ? 18.404 -11.604 -6.589 1.00 86.38 100 CYS A N 1
ATOM 793 C CA . CYS A 1 100 ? 18.747 -10.788 -7.758 1.00 86.38 100 CYS A CA 1
ATOM 794 C C . CYS A 1 100 ? 19.352 -9.422 -7.374 1.00 86.38 100 CYS A C 1
ATOM 796 O O . CYS A 1 100 ? 20.113 -8.820 -8.143 1.00 86.38 100 CYS A O 1
ATOM 798 N N . TYR A 1 101 ? 19.010 -8.902 -6.193 1.00 85.06 101 TYR A N 1
ATOM 799 C CA . TYR A 1 101 ? 19.617 -7.690 -5.657 1.00 85.06 101 TYR A CA 1
ATOM 800 C C . TYR A 1 101 ? 21.071 -7.926 -5.223 1.00 85.06 101 TYR A C 1
ATOM 802 O O . TYR A 1 101 ? 21.929 -7.109 -5.560 1.00 85.06 101 TYR A O 1
ATOM 810 N N . THR A 1 102 ? 21.374 -9.033 -4.544 1.00 81.25 102 THR A N 1
ATOM 811 C CA . THR A 1 102 ? 22.729 -9.333 -4.048 1.00 81.25 102 THR A CA 1
ATOM 812 C C . THR A 1 102 ? 23.650 -9.961 -5.093 1.00 81.25 102 THR A C 1
ATOM 814 O O . THR A 1 102 ? 24.867 -9.916 -4.925 1.00 81.25 102 THR A O 1
ATOM 817 N N . ALA A 1 103 ? 23.107 -10.502 -6.186 1.00 78.31 103 ALA A N 1
ATOM 818 C CA . ALA A 1 103 ? 23.887 -11.078 -7.278 1.00 78.31 103 ALA A CA 1
ATOM 819 C C . ALA A 1 103 ? 24.784 -10.022 -7.964 1.00 78.31 103 ALA A C 1
ATOM 821 O O . ALA A 1 103 ? 24.333 -9.256 -8.823 1.00 78.31 103 ALA A O 1
ATOM 822 N N . GLY A 1 104 ? 26.066 -9.991 -7.581 1.00 71.06 104 GLY A N 1
ATOM 823 C CA . GLY A 1 104 ? 27.081 -9.070 -8.109 1.00 71.06 104 GLY A CA 1
ATOM 824 C C . GLY A 1 104 ? 27.585 -9.417 -9.514 1.00 71.06 104 GLY A C 1
ATOM 825 O O . GLY A 1 104 ? 27.976 -8.522 -10.259 1.00 71.06 104 GLY A O 1
ATOM 826 N N . GLU A 1 105 ? 27.510 -10.688 -9.911 1.00 75.62 105 GLU A N 1
ATOM 827 C CA . GLU A 1 105 ? 27.913 -11.165 -11.248 1.00 75.62 105 GLU A CA 1
ATOM 828 C C . GLU A 1 105 ? 26.727 -11.320 -12.220 1.00 75.62 105 GLU A C 1
ATOM 830 O O . GLU A 1 105 ? 26.895 -11.705 -13.375 1.00 75.62 105 GLU A O 1
ATOM 835 N N . GLY A 1 106 ? 25.510 -10.993 -11.773 1.00 77.88 106 GLY A N 1
ATOM 836 C CA . GLY A 1 106 ? 24.310 -11.018 -12.607 1.00 77.88 106 GLY A CA 1
ATOM 837 C C . GLY A 1 106 ? 24.196 -9.803 -13.542 1.00 77.88 106 GLY A C 1
ATOM 838 O O . GLY A 1 106 ? 24.938 -8.828 -13.405 1.00 77.88 106 GLY A O 1
ATOM 839 N N . PRO A 1 107 ? 23.197 -9.776 -14.446 1.00 81.94 107 PRO A N 1
ATOM 840 C CA . PRO A 1 107 ? 22.995 -8.660 -15.385 1.00 81.94 107 PRO A CA 1
ATOM 841 C C . PRO A 1 107 ? 22.730 -7.315 -14.696 1.00 81.94 107 PRO A C 1
ATOM 843 O O . PRO A 1 107 ? 22.920 -6.266 -15.300 1.00 81.94 107 PRO A O 1
ATOM 846 N N . HIS A 1 108 ? 22.309 -7.342 -13.428 1.00 84.81 108 HIS A N 1
ATOM 847 C CA . HIS A 1 108 ? 22.048 -6.155 -12.614 1.00 84.81 108 HIS A CA 1
ATOM 848 C C . HIS A 1 108 ? 23.180 -5.838 -11.631 1.00 84.81 108 HIS A C 1
ATOM 850 O O . HIS A 1 108 ? 23.042 -4.916 -10.836 1.00 84.81 108 HIS A O 1
ATOM 856 N N . GLY A 1 109 ? 24.289 -6.583 -11.637 1.00 82.44 109 GLY A N 1
ATOM 857 C CA . GLY A 1 109 ? 25.342 -6.483 -10.620 1.00 82.44 109 GLY A CA 1
ATOM 858 C C . GLY A 1 109 ? 26.002 -5.105 -10.521 1.00 82.44 109 GLY A C 1
ATOM 859 O O . GLY A 1 109 ? 26.296 -4.635 -9.427 1.00 82.44 109 GLY A O 1
ATOM 860 N N . ARG A 1 110 ? 26.162 -4.420 -11.661 1.00 86.19 110 ARG A N 1
ATOM 861 C CA . ARG A 1 110 ? 26.746 -3.067 -11.756 1.00 86.19 110 ARG A CA 1
ATOM 862 C C . ARG A 1 110 ? 25.711 -1.947 -11.871 1.00 86.19 110 ARG A C 1
ATOM 864 O O . ARG A 1 110 ? 26.073 -0.789 -12.061 1.00 86.19 110 ARG A O 1
ATOM 871 N N . HIS A 1 111 ? 24.428 -2.283 -11.798 1.00 87.88 111 HIS A N 1
ATOM 872 C CA . HIS A 1 111 ? 23.355 -1.306 -11.891 1.00 87.88 111 HIS A CA 1
ATOM 873 C C . HIS A 1 111 ? 23.007 -0.740 -10.520 1.00 87.88 111 HIS A C 1
ATOM 875 O O . HIS A 1 111 ? 23.155 -1.398 -9.490 1.00 87.88 111 HIS A O 1
ATOM 881 N N . ALA A 1 112 ? 22.521 0.497 -10.525 1.00 86.12 112 ALA A N 1
ATOM 882 C CA . ALA A 1 112 ? 21.993 1.117 -9.328 1.00 86.12 112 ALA A CA 1
ATOM 883 C C . ALA A 1 112 ? 20.611 0.520 -9.045 1.00 86.12 112 ALA A C 1
ATOM 885 O O . ALA A 1 112 ? 19.793 0.337 -9.948 1.00 86.12 112 ALA A O 1
ATOM 886 N N . LYS A 1 113 ? 20.360 0.190 -7.783 1.00 85.56 113 LYS A N 1
ATOM 887 C CA . LYS A 1 113 ? 19.139 -0.482 -7.339 1.00 85.56 113 LYS A CA 1
ATOM 888 C C . LYS A 1 113 ? 18.499 0.346 -6.232 1.00 85.56 113 LYS A C 1
ATOM 890 O O . LYS A 1 113 ? 19.209 0.986 -5.460 1.00 85.56 113 LYS A O 1
ATOM 895 N N . GLN A 1 114 ? 17.177 0.319 -6.157 1.00 84.81 114 GLN A N 1
ATOM 896 C CA . GLN A 1 114 ? 16.395 1.021 -5.138 1.00 84.81 114 GLN A CA 1
ATOM 897 C C . GLN A 1 114 ? 15.325 0.080 -4.577 1.00 84.81 114 GLN A C 1
ATOM 899 O O . GLN A 1 114 ? 14.880 -0.837 -5.274 1.00 84.81 114 GLN A O 1
ATOM 904 N N . ALA A 1 115 ? 14.930 0.274 -3.316 1.00 86.50 115 ALA A N 1
ATOM 905 C CA . ALA A 1 115 ? 13.825 -0.474 -2.729 1.00 86.50 115 ALA A CA 1
ATOM 906 C C . ALA A 1 115 ? 12.493 -0.071 -3.378 1.00 86.50 115 ALA A C 1
ATOM 908 O O . ALA A 1 115 ? 12.257 1.094 -3.704 1.00 86.50 115 ALA A O 1
ATOM 909 N N . LEU A 1 116 ? 11.609 -1.045 -3.577 1.00 85.25 116 LEU A N 1
ATOM 910 C CA . LEU A 1 116 ? 10.303 -0.804 -4.184 1.00 85.25 116 LEU A CA 1
ATOM 911 C C . LEU A 1 116 ? 9.439 0.109 -3.302 1.00 85.25 116 LEU A C 1
ATOM 913 O O . LEU A 1 116 ? 8.777 1.008 -3.820 1.00 85.25 116 LEU A O 1
ATOM 917 N N . ASP A 1 117 ? 9.477 -0.096 -1.985 1.00 81.06 117 ASP A N 1
ATOM 918 C CA . ASP A 1 117 ? 8.691 0.692 -1.033 1.00 81.06 117 ASP A CA 1
ATOM 919 C C . ASP A 1 117 ? 9.171 2.149 -0.940 1.00 81.06 117 ASP A C 1
ATOM 921 O O . ASP A 1 117 ? 8.362 3.044 -0.695 1.00 81.06 117 ASP A O 1
ATOM 925 N N . ASP A 1 118 ? 10.442 2.428 -1.255 1.00 80.25 118 ASP A N 1
ATOM 926 C CA . ASP A 1 118 ? 10.936 3.803 -1.396 1.00 80.25 118 ASP A CA 1
ATOM 927 C C . ASP A 1 118 ? 10.286 4.516 -2.580 1.00 80.25 118 ASP A C 1
ATOM 929 O O . ASP A 1 118 ? 9.813 5.641 -2.438 1.00 80.25 118 ASP A O 1
ATOM 933 N N . LEU A 1 119 ? 10.212 3.852 -3.738 1.00 84.38 119 LEU A N 1
ATOM 934 C CA . LEU A 1 119 ? 9.527 4.402 -4.909 1.00 84.38 119 LEU A CA 1
ATOM 935 C C . LEU A 1 119 ? 8.024 4.572 -4.650 1.00 84.38 119 LEU A C 1
ATOM 937 O O . LEU A 1 119 ? 7.440 5.592 -5.016 1.00 84.38 119 LEU A O 1
ATOM 941 N N . ARG A 1 120 ? 7.389 3.579 -4.014 1.00 84.00 120 ARG A N 1
ATOM 942 C CA . ARG A 1 120 ? 5.977 3.662 -3.617 1.00 84.00 120 ARG A CA 1
ATOM 943 C C . ARG A 1 120 ? 5.732 4.912 -2.773 1.00 84.00 120 ARG A C 1
ATOM 945 O O . ARG A 1 120 ? 4.783 5.642 -3.052 1.00 84.00 120 ARG A O 1
ATOM 952 N N . ARG A 1 121 ? 6.573 5.138 -1.759 1.00 78.56 121 ARG A N 1
ATOM 953 C CA . ARG A 1 121 ? 6.492 6.284 -0.848 1.00 78.56 121 ARG A CA 1
ATOM 954 C C . ARG A 1 121 ? 6.706 7.602 -1.586 1.00 78.56 121 ARG A C 1
ATOM 956 O O . ARG A 1 121 ? 5.872 8.487 -1.475 1.00 78.56 121 ARG A O 1
ATOM 963 N N . GLU A 1 122 ? 7.726 7.692 -2.436 1.00 80.69 122 GLU A N 1
ATOM 964 C CA . GLU A 1 122 ? 7.993 8.885 -3.251 1.00 80.69 122 GLU A CA 1
ATOM 965 C C . GLU A 1 122 ? 6.786 9.288 -4.120 1.00 80.69 122 GLU A C 1
ATOM 967 O O . GLU A 1 122 ? 6.385 10.457 -4.144 1.00 80.69 122 GLU A O 1
ATOM 972 N N . ILE A 1 123 ? 6.162 8.314 -4.795 1.00 79.75 123 ILE A N 1
ATOM 973 C CA . ILE A 1 123 ? 4.950 8.533 -5.596 1.00 79.75 123 ILE A CA 1
ATOM 974 C C . ILE A 1 123 ? 3.780 8.956 -4.701 1.00 79.75 123 ILE A C 1
ATOM 976 O O . ILE A 1 123 ? 3.040 9.883 -5.041 1.00 79.75 123 ILE A O 1
ATOM 980 N N . PHE A 1 124 ? 3.600 8.281 -3.567 1.00 78.12 124 PHE A N 1
ATOM 981 C CA . PHE A 1 124 ? 2.519 8.552 -2.627 1.00 78.12 124 PHE A CA 1
ATOM 982 C C . PHE A 1 124 ? 2.596 9.968 -2.047 1.00 78.12 124 PHE A C 1
ATOM 984 O O . PHE A 1 124 ? 1.609 10.705 -2.101 1.00 78.12 124 PHE A O 1
ATOM 991 N N . ASP A 1 125 ? 3.777 10.382 -1.595 1.00 73.06 125 ASP A N 1
ATOM 992 C CA . ASP A 1 125 ? 4.036 11.720 -1.067 1.00 73.06 125 ASP A CA 1
ATOM 993 C C . ASP A 1 125 ? 3.826 12.778 -2.154 1.00 73.06 125 ASP A C 1
ATOM 995 O O . ASP A 1 125 ? 3.234 13.831 -1.911 1.00 73.06 125 ASP A O 1
ATOM 999 N N . GLY A 1 126 ? 4.257 12.489 -3.388 1.00 73.44 126 GLY A N 1
ATOM 1000 C CA . GLY A 1 126 ? 3.990 13.329 -4.554 1.00 73.44 126 GLY A CA 1
ATOM 1001 C C . GLY A 1 126 ? 2.499 13.551 -4.797 1.00 73.44 126 GLY A C 1
ATOM 1002 O O . GLY A 1 126 ? 2.059 14.691 -4.940 1.00 73.44 126 GLY A O 1
ATOM 1003 N N . ILE A 1 127 ? 1.700 12.482 -4.772 1.00 75.12 127 ILE A N 1
ATOM 1004 C CA . ILE A 1 127 ? 0.236 12.559 -4.889 1.00 75.12 127 ILE A CA 1
ATOM 1005 C C . ILE A 1 127 ? -0.369 13.355 -3.723 1.00 75.12 127 ILE A C 1
ATOM 1007 O O . ILE A 1 127 ? -1.280 14.157 -3.946 1.00 75.12 127 ILE A O 1
ATOM 1011 N N . GLY A 1 128 ? 0.130 13.158 -2.499 1.00 70.94 128 GLY A N 1
ATOM 1012 C CA . GLY A 1 128 ? -0.284 13.907 -1.311 1.00 70.94 128 GLY A CA 1
ATOM 1013 C C . GLY A 1 128 ? -0.104 15.414 -1.492 1.00 70.94 128 GLY A C 1
ATOM 1014 O O . GLY A 1 128 ? -1.059 16.173 -1.310 1.00 70.94 128 GLY A O 1
ATOM 1015 N N . ARG A 1 129 ? 1.071 15.841 -1.975 1.00 73.75 129 ARG A N 1
ATOM 1016 C CA . ARG A 1 129 ? 1.352 17.252 -2.298 1.00 73.75 129 ARG A CA 1
ATOM 1017 C C . ARG A 1 129 ? 0.387 17.813 -3.344 1.00 73.75 129 ARG A C 1
ATOM 1019 O O . ARG A 1 129 ? -0.137 18.906 -3.161 1.00 73.75 129 ARG A O 1
ATOM 1026 N N . ILE A 1 130 ? 0.101 17.064 -4.411 1.00 73.19 130 ILE A N 1
ATOM 1027 C CA . ILE A 1 130 ? -0.836 17.504 -5.461 1.00 73.19 130 ILE A CA 1
ATOM 1028 C C . ILE A 1 130 ? -2.254 17.670 -4.900 1.00 73.19 130 ILE A C 1
ATOM 1030 O O . ILE A 1 130 ? -2.940 18.643 -5.211 1.00 73.19 130 ILE A O 1
ATOM 1034 N N . ARG A 1 131 ? -2.705 16.734 -4.057 1.00 73.31 131 ARG A N 1
ATOM 1035 C CA . ARG A 1 131 ? -4.032 16.795 -3.426 1.00 73.31 131 ARG A CA 1
ATOM 1036 C C . ARG A 1 131 ? -4.159 17.965 -2.455 1.00 73.31 131 ARG A C 1
ATOM 1038 O O . ARG A 1 131 ? -5.219 18.585 -2.431 1.00 73.31 131 ARG A O 1
ATOM 1045 N N . ALA A 1 132 ? -3.099 18.301 -1.720 1.00 66.31 132 ALA A N 1
ATOM 1046 C CA . ALA A 1 132 ? -3.087 19.456 -0.823 1.00 66.31 132 ALA A CA 1
ATOM 1047 C C . ALA A 1 132 ? -3.358 20.779 -1.568 1.00 66.31 132 ALA A C 1
ATOM 1049 O O . ALA A 1 132 ? -4.070 21.634 -1.051 1.00 66.31 132 ALA A O 1
ATOM 1050 N N . VAL A 1 133 ? -2.883 20.914 -2.814 1.00 66.56 133 VAL A N 1
ATOM 1051 C CA . VAL A 1 133 ? -3.141 22.097 -3.661 1.00 66.56 133 VAL A CA 1
ATOM 1052 C C . VAL A 1 133 ? -4.608 22.192 -4.103 1.00 66.56 133 VAL A C 1
ATOM 1054 O O . VAL A 1 133 ? -5.162 23.284 -4.182 1.00 66.56 133 VAL A O 1
ATOM 1057 N N . ILE A 1 134 ? -5.261 21.059 -4.384 1.00 64.19 134 ILE A N 1
ATOM 1058 C CA . ILE A 1 134 ? -6.680 21.018 -4.791 1.00 64.19 134 ILE A CA 1
ATOM 1059 C C . ILE A 1 134 ? -7.608 21.219 -3.582 1.00 64.19 134 ILE A C 1
ATOM 1061 O O . ILE A 1 134 ? -8.707 21.752 -3.723 1.00 64.19 134 ILE A O 1
ATOM 1065 N N . GLY A 1 135 ? -7.174 20.763 -2.405 1.00 56.28 135 GLY A N 1
ATOM 1066 C CA . GLY A 1 135 ? -7.990 20.617 -1.203 1.00 56.28 135 GLY A CA 1
ATOM 1067 C C . GLY A 1 135 ? -8.321 21.894 -0.435 1.00 56.28 135 GLY A C 1
ATOM 1068 O O . GLY A 1 135 ? -9.091 21.777 0.509 1.00 56.28 135 GLY A O 1
ATOM 1069 N N . GLY A 1 136 ? -7.780 23.062 -0.815 1.00 52.00 136 GLY A N 1
ATOM 1070 C CA . GLY A 1 136 ? -8.187 24.386 -0.314 1.00 52.00 136 GLY A CA 1
ATOM 1071 C C . GLY A 1 136 ? -8.641 24.408 1.150 1.00 52.00 136 GLY A C 1
ATOM 1072 O O . GLY A 1 136 ? -9.811 24.663 1.421 1.00 52.00 136 GLY A O 1
ATOM 1073 N N . GLY A 1 137 ? -7.742 24.084 2.081 1.00 39.12 137 GLY A N 1
ATOM 1074 C CA . GLY A 1 137 ? -8.001 24.269 3.505 1.00 39.12 137 GLY A CA 1
ATOM 1075 C C . GLY A 1 137 ? -7.911 25.751 3.859 1.00 39.12 137 GLY A C 1
ATOM 1076 O O . GLY A 1 137 ? -6.895 26.385 3.588 1.00 39.12 137 GLY A O 1
ATOM 1077 N N . ASP A 1 138 ? -8.980 26.283 4.438 1.00 38.66 138 ASP A N 1
ATOM 1078 C CA . ASP A 1 138 ? -9.066 27.613 5.041 1.00 38.66 138 ASP A CA 1
ATOM 1079 C C . ASP A 1 138 ? -8.003 27.732 6.156 1.00 38.66 138 ASP A C 1
ATOM 1081 O O . ASP A 1 138 ? -8.142 27.121 7.216 1.00 38.66 138 ASP A O 1
ATOM 1085 N N . GLY A 1 139 ? -6.877 28.405 5.889 1.00 41.03 139 GLY A N 1
ATOM 1086 C CA . GLY A 1 139 ? -5.768 28.516 6.846 1.00 41.03 139 GLY A CA 1
ATOM 1087 C C . GLY A 1 139 ? -4.406 28.787 6.207 1.00 41.03 139 GLY A C 1
ATOM 1088 O O . GLY A 1 139 ? -3.748 27.886 5.694 1.00 41.03 139 GLY A O 1
ATOM 1089 N N . ASP A 1 140 ? -4.011 30.055 6.256 1.00 52.62 140 ASP A N 1
ATOM 1090 C CA . ASP A 1 140 ? -2.799 30.690 5.735 1.00 52.62 140 ASP A CA 1
ATOM 1091 C C . ASP A 1 140 ? -1.461 29.931 5.921 1.00 52.62 140 ASP A C 1
ATOM 1093 O O . ASP A 1 140 ? -1.087 29.563 7.027 1.00 52.62 140 ASP A O 1
ATOM 1097 N N . ASP A 1 141 ? -0.751 29.726 4.797 1.00 48.16 141 ASP A N 1
ATOM 1098 C CA . ASP A 1 141 ? 0.700 29.957 4.559 1.00 48.16 141 ASP A CA 1
ATOM 1099 C C . ASP A 1 141 ? 1.215 29.083 3.398 1.00 48.16 141 ASP A C 1
ATOM 1101 O O . ASP A 1 141 ? 1.850 29.579 2.462 1.00 48.16 141 ASP A O 1
ATOM 1105 N N . LEU A 1 142 ? 0.848 27.795 3.360 1.00 44.41 142 LEU A N 1
ATOM 1106 C CA . LEU A 1 142 ? 1.277 26.866 2.300 1.00 44.41 142 LEU A CA 1
ATOM 1107 C C . LEU A 1 142 ? 0.631 27.191 0.941 1.00 44.41 142 LEU A C 1
ATOM 1109 O O . LEU A 1 142 ? 1.284 27.135 -0.102 1.00 44.41 142 LEU A O 1
ATOM 1113 N N . SER A 1 143 ? -0.635 27.619 0.955 1.00 44.25 143 SER A N 1
ATOM 1114 C CA . SER A 1 143 ? -1.345 28.050 -0.254 1.00 44.25 143 SER A CA 1
ATOM 1115 C C . SER A 1 143 ? -0.787 29.358 -0.835 1.00 44.25 143 SER A C 1
ATOM 1117 O O . SER A 1 143 ? -0.915 29.574 -2.039 1.00 44.25 143 SER A O 1
ATOM 1119 N N . ARG A 1 144 ? -0.144 30.212 -0.017 1.00 47.53 144 ARG A N 1
ATOM 1120 C CA . ARG A 1 144 ? 0.527 31.455 -0.452 1.00 47.53 144 ARG A CA 1
ATOM 1121 C C . ARG A 1 144 ? 1.926 31.193 -1.016 1.00 47.53 144 ARG A C 1
ATOM 1123 O O . ARG A 1 144 ? 2.312 31.837 -1.982 1.00 47.53 144 ARG A O 1
ATOM 1130 N N . LEU A 1 145 ? 2.660 30.216 -0.473 1.00 48.44 145 LEU A N 1
ATOM 1131 C CA . LEU A 1 145 ? 3.966 29.794 -1.006 1.00 48.44 145 LEU A CA 1
ATOM 1132 C C . LEU A 1 145 ? 3.861 29.072 -2.360 1.00 48.44 145 LEU A C 1
ATOM 1134 O O . LEU A 1 145 ? 4.770 29.171 -3.183 1.00 48.44 145 LEU A O 1
ATOM 1138 N N . LEU A 1 146 ? 2.761 28.352 -2.605 1.00 47.09 146 LEU A N 1
ATOM 1139 C CA . LEU A 1 146 ? 2.553 27.580 -3.837 1.00 47.09 146 LEU A CA 1
ATOM 1140 C C . LEU A 1 146 ? 1.915 28.392 -4.976 1.00 47.09 146 LEU A C 1
ATOM 1142 O O . LEU A 1 146 ? 2.065 28.022 -6.139 1.00 47.09 146 LEU A O 1
ATOM 1146 N N . SER A 1 147 ? 1.246 29.510 -4.677 1.00 45.03 147 SER A N 1
ATOM 1147 C CA . SER A 1 147 ? 0.585 30.352 -5.688 1.00 45.03 147 SER A CA 1
ATOM 1148 C C . SER A 1 147 ? 1.539 31.278 -6.456 1.00 45.03 147 SER A C 1
ATOM 1150 O O . SER A 1 147 ? 1.176 31.779 -7.518 1.00 45.03 147 SER A O 1
ATOM 1152 N N . THR A 1 148 ? 2.782 31.456 -5.997 1.00 47.06 148 THR A N 1
ATOM 1153 C CA . THR A 1 148 ? 3.814 32.254 -6.690 1.00 47.06 148 THR A CA 1
ATOM 1154 C C . THR A 1 148 ? 4.493 31.517 -7.847 1.00 47.06 148 THR A C 1
ATOM 1156 O O . THR A 1 148 ? 5.244 32.125 -8.608 1.00 47.06 148 THR A O 1
ATOM 1159 N N . ALA A 1 149 ? 4.245 30.215 -8.007 1.00 50.25 149 ALA A N 1
ATOM 1160 C CA . ALA A 1 149 ? 4.711 29.452 -9.153 1.00 50.25 149 ALA A CA 1
ATOM 1161 C C . ALA A 1 149 ? 3.558 29.305 -10.162 1.00 50.25 149 ALA A C 1
ATOM 1163 O O . ALA A 1 149 ? 2.552 28.656 -9.896 1.00 50.25 149 ALA A O 1
ATOM 1164 N N . CYS A 1 150 ? 3.689 29.917 -11.339 1.00 43.56 150 CYS A N 1
ATOM 1165 C CA . CYS A 1 150 ? 2.619 30.089 -12.336 1.00 43.56 150 CYS A CA 1
ATOM 1166 C C . CYS A 1 150 ? 2.029 28.793 -12.958 1.00 43.56 150 CYS A C 1
ATOM 1168 O O . CYS A 1 150 ? 1.222 28.877 -13.881 1.00 43.56 150 CYS A O 1
ATOM 1170 N N . SER A 1 151 ? 2.397 27.600 -12.479 1.00 53.03 151 SER A N 1
ATOM 1171 C CA . SER A 1 151 ? 2.006 26.290 -13.039 1.00 53.03 151 SER A CA 1
ATOM 1172 C C . SER A 1 151 ? 0.920 25.550 -12.236 1.00 53.03 151 SER A C 1
ATOM 1174 O O . SER A 1 151 ? 0.441 24.501 -12.668 1.00 53.03 151 SER A O 1
ATOM 1176 N N . PHE A 1 152 ? 0.528 26.060 -11.065 1.00 62.06 152 PHE A N 1
ATOM 1177 C CA . PHE A 1 152 ? -0.198 25.308 -10.031 1.00 62.06 152 PHE A CA 1
ATOM 1178 C C . PHE A 1 152 ? -1.675 25.700 -9.976 1.00 62.06 152 PHE A C 1
ATOM 1180 O O . PHE A 1 152 ? -2.172 26.226 -8.982 1.00 62.06 152 PHE A O 1
ATOM 1187 N N . THR A 1 153 ? -2.403 25.469 -11.068 1.00 71.81 153 THR A N 1
ATOM 1188 C CA . THR A 1 153 ? -3.862 25.639 -11.040 1.00 71.81 153 THR A CA 1
ATOM 1189 C C . THR A 1 153 ? -4.527 24.378 -10.477 1.00 71.81 153 THR A C 1
ATOM 1191 O O . THR A 1 153 ? -4.086 23.271 -10.805 1.00 71.81 153 THR A O 1
ATOM 1194 N N . PRO A 1 154 ? -5.633 24.490 -9.716 1.00 73.50 154 PRO A N 1
ATOM 1195 C CA . PRO A 1 154 ? -6.414 23.325 -9.289 1.00 73.50 154 PRO A CA 1
ATOM 1196 C C . PRO A 1 154 ? -6.803 22.402 -10.458 1.00 73.50 154 PRO A C 1
ATOM 1198 O O . PRO A 1 154 ? -6.775 21.179 -10.329 1.00 73.50 154 PRO A O 1
ATOM 1201 N N . GLY A 1 155 ? -7.082 22.978 -11.636 1.00 78.94 155 GLY A N 1
ATOM 1202 C CA . GLY A 1 155 ? -7.327 22.225 -12.871 1.00 78.94 155 GLY A CA 1
ATOM 1203 C C . GLY A 1 155 ? -6.098 21.460 -13.382 1.00 78.94 155 GLY A C 1
ATOM 1204 O O . GLY A 1 155 ? -6.225 20.311 -13.807 1.00 78.94 155 GLY A O 1
ATOM 1205 N N . GLY A 1 156 ? -4.904 22.054 -13.297 1.00 82.81 156 GLY A N 1
ATOM 1206 C CA . GLY A 1 156 ? -3.634 21.397 -13.616 1.00 82.81 156 GLY A CA 1
ATOM 1207 C C . GLY A 1 156 ? -3.327 20.226 -12.680 1.00 82.81 156 GLY A C 1
ATOM 1208 O O . GLY A 1 156 ? -3.003 19.136 -13.149 1.00 82.81 156 GLY A O 1
ATOM 1209 N N . CYS A 1 157 ? -3.522 20.409 -11.372 1.00 81.94 157 CYS A N 1
ATOM 1210 C CA . CYS A 1 157 ? -3.350 19.354 -10.371 1.00 81.94 157 CYS A CA 1
ATOM 1211 C C . CYS A 1 157 ? -4.340 18.194 -10.579 1.00 81.94 157 CYS A C 1
ATOM 1213 O O . CYS A 1 157 ? -3.944 17.029 -10.556 1.00 81.94 157 CYS A O 1
ATOM 1215 N N . GLN A 1 158 ? -5.614 18.487 -10.864 1.00 83.88 158 GLN A N 1
ATOM 1216 C CA . GLN A 1 158 ? -6.618 17.457 -11.156 1.00 83.88 158 GLN A CA 1
ATOM 1217 C C . GLN A 1 158 ? -6.280 16.666 -12.432 1.00 83.88 158 GLN A C 1
ATOM 1219 O O . GLN A 1 158 ? -6.456 15.442 -12.480 1.00 83.88 158 GLN A O 1
ATOM 1224 N N . LYS A 1 159 ? -5.767 17.347 -13.466 1.00 88.75 159 LYS A N 1
ATOM 1225 C CA . LYS A 1 159 ? -5.291 16.701 -14.695 1.00 88.75 159 LYS A CA 1
ATOM 1226 C C . LYS A 1 159 ? -4.097 15.791 -14.409 1.00 88.75 159 LYS A C 1
ATOM 1228 O O . LYS A 1 159 ? -4.115 14.649 -14.854 1.00 88.75 159 LYS A O 1
ATOM 1233 N N . ALA A 1 160 ? -3.122 16.249 -13.622 1.00 88.19 160 ALA A N 1
ATOM 1234 C CA . ALA A 1 160 ? -1.968 15.443 -13.223 1.00 88.19 160 ALA A CA 1
ATOM 1235 C C . ALA A 1 160 ? -2.390 14.173 -12.464 1.00 88.19 160 ALA A C 1
ATOM 1237 O O . ALA A 1 160 ? -1.948 13.081 -12.812 1.00 88.19 160 ALA A O 1
ATOM 1238 N N . LEU A 1 161 ? -3.317 14.278 -11.500 1.00 85.81 161 LEU A N 1
ATOM 1239 C CA . LEU A 1 161 ? -3.860 13.104 -10.800 1.00 85.81 161 LEU A CA 1
ATOM 1240 C C . LEU A 1 161 ? -4.527 12.111 -11.760 1.00 85.81 161 LEU A C 1
ATOM 1242 O O . LEU A 1 161 ? -4.344 10.905 -11.615 1.00 85.81 161 LEU A O 1
ATOM 1246 N N . SER A 1 162 ? -5.270 12.612 -12.749 1.00 89.75 162 SER A N 1
ATOM 1247 C CA . SER A 1 162 ? -5.923 11.774 -13.762 1.00 89.75 162 SER A CA 1
ATOM 1248 C C . SER A 1 162 ? -4.898 11.059 -14.651 1.00 89.75 162 SER A C 1
ATOM 1250 O O . SER A 1 162 ? -5.044 9.867 -14.916 1.00 89.75 162 SER A O 1
ATOM 1252 N N . THR A 1 163 ? -3.829 11.752 -15.056 1.00 93.12 163 THR A N 1
ATOM 1253 C CA . THR A 1 163 ? -2.712 11.151 -15.800 1.00 93.12 163 THR A CA 1
ATOM 1254 C C . THR A 1 163 ? -2.023 10.065 -14.975 1.00 93.12 163 THR A C 1
ATOM 1256 O O . THR A 1 163 ? -1.834 8.955 -15.467 1.00 93.12 163 THR A O 1
ATOM 1259 N N . ILE A 1 164 ? -1.703 10.340 -13.705 1.00 88.94 164 ILE A N 1
ATOM 1260 C CA . ILE A 1 164 ? -1.056 9.372 -12.804 1.00 88.94 164 ILE A CA 1
ATOM 1261 C C . ILE A 1 164 ? -1.942 8.134 -12.604 1.00 88.94 164 ILE A C 1
ATOM 1263 O O . ILE A 1 164 ? -1.441 7.012 -12.647 1.00 88.94 164 ILE A O 1
ATOM 1267 N N . ALA A 1 165 ? -3.258 8.307 -12.444 1.00 88.00 165 ALA A N 1
ATOM 1268 C CA . ALA A 1 165 ? -4.193 7.185 -12.352 1.00 88.00 165 ALA A CA 1
ATOM 1269 C C . ALA A 1 165 ? -4.207 6.323 -13.625 1.00 88.00 165 ALA A C 1
ATOM 1271 O O . ALA A 1 165 ? -4.250 5.098 -13.532 1.00 88.00 165 ALA A O 1
ATOM 1272 N N . GLY A 1 166 ? -4.118 6.949 -14.804 1.00 89.50 166 GLY A N 1
ATOM 1273 C CA . GLY A 1 166 ? -4.008 6.248 -16.085 1.00 89.50 166 GLY A CA 1
ATOM 1274 C C . GLY A 1 166 ? -2.700 5.466 -16.246 1.00 89.50 166 GLY A C 1
ATOM 1275 O O . GLY A 1 166 ? -2.701 4.403 -16.862 1.00 89.50 166 GLY A O 1
ATOM 1276 N N . LEU A 1 167 ? -1.604 5.955 -15.659 1.00 90.69 167 LEU A N 1
ATOM 1277 C CA . LEU A 1 167 ? -0.313 5.258 -15.627 1.00 90.69 167 LEU A CA 1
ATOM 1278 C C . LEU A 1 167 ? -0.298 4.092 -14.625 1.00 90.69 167 LEU A C 1
ATOM 1280 O O . LEU A 1 167 ? 0.448 3.138 -14.812 1.00 90.69 167 LEU A O 1
ATOM 1284 N N . LEU A 1 168 ? -1.116 4.137 -13.568 1.00 85.81 168 LEU A N 1
ATOM 1285 C CA . LEU A 1 168 ? -1.148 3.129 -12.499 1.00 85.81 168 LEU A CA 1
ATOM 1286 C C . LEU A 1 168 ? -2.534 2.462 -12.357 1.00 85.81 168 LEU A C 1
ATOM 1288 O O . LEU A 1 168 ? -3.137 2.504 -11.280 1.00 85.81 168 LEU A O 1
ATOM 1292 N N . PRO A 1 169 ? -3.051 1.786 -13.401 1.00 76.56 169 PRO A N 1
ATOM 1293 C CA . PRO A 1 169 ? -4.434 1.297 -13.421 1.00 76.56 169 PRO A CA 1
ATOM 1294 C C . PRO A 1 169 ? -4.691 0.137 -12.447 1.00 76.56 169 PRO A C 1
ATOM 1296 O O . PRO A 1 169 ? -5.800 -0.030 -11.935 1.00 76.56 169 PRO A O 1
ATOM 1299 N N . CYS A 1 170 ? -3.667 -0.680 -12.188 1.00 72.62 170 CYS A N 1
ATOM 1300 C CA . CYS A 1 170 ? -3.793 -1.931 -11.436 1.00 72.62 170 CYS A CA 1
ATOM 1301 C C . CYS A 1 170 ? -3.067 -1.907 -10.086 1.00 72.62 170 CYS A C 1
ATOM 1303 O O . CYS A 1 170 ? -3.241 -2.840 -9.305 1.00 72.62 170 CYS A O 1
ATOM 1305 N N . GLY A 1 171 ? -2.239 -0.885 -9.829 1.00 74.31 171 GLY A N 1
ATOM 1306 C CA . GLY A 1 171 ? -1.401 -0.798 -8.635 1.00 74.31 171 GLY A CA 1
ATOM 1307 C C . GLY A 1 171 ? -0.575 -2.055 -8.399 1.00 74.31 171 GLY A C 1
ATOM 1308 O O . GLY A 1 171 ? -0.643 -2.612 -7.311 1.00 74.31 171 GLY A O 1
ATOM 1309 N N . ASN A 1 172 ? 0.151 -2.535 -9.415 1.00 83.19 172 ASN A N 1
ATOM 1310 C CA . ASN A 1 172 ? 1.110 -3.631 -9.267 1.00 83.19 172 ASN A CA 1
ATOM 1311 C C . ASN A 1 172 ? 2.564 -3.090 -9.303 1.00 83.19 172 ASN A C 1
ATOM 1313 O O . ASN A 1 172 ? 2.808 -2.064 -9.945 1.00 83.19 172 ASN A O 1
ATOM 1317 N N . PRO A 1 173 ? 3.517 -3.742 -8.610 1.00 88.75 173 PRO A N 1
ATOM 1318 C CA . PRO A 1 173 ? 4.929 -3.355 -8.564 1.00 88.75 173 PRO A CA 1
ATOM 1319 C C . PRO A 1 173 ? 5.590 -3.137 -9.924 1.00 88.75 173 PRO A C 1
ATOM 1321 O O . PRO A 1 173 ? 6.310 -2.161 -10.106 1.00 88.75 173 PRO A O 1
ATOM 1324 N N . GLN A 1 174 ? 5.352 -4.040 -10.874 1.00 90.00 174 GLN A N 1
ATOM 1325 C CA . GLN A 1 174 ? 6.056 -4.048 -12.157 1.00 90.00 174 GLN A CA 1
ATOM 1326 C C . GLN A 1 174 ? 5.640 -2.853 -13.015 1.00 90.00 174 GLN A C 1
ATOM 1328 O O . GLN A 1 174 ? 6.492 -2.164 -13.569 1.00 90.00 174 GLN A O 1
ATOM 1333 N N . GLU A 1 175 ? 4.343 -2.554 -13.056 1.00 89.75 175 GLU A N 1
ATOM 1334 C CA . GLU A 1 175 ? 3.810 -1.377 -13.737 1.00 89.75 175 GLU A CA 1
ATOM 1335 C C . GLU A 1 175 ? 4.277 -0.091 -13.056 1.00 89.75 175 GLU A C 1
ATOM 1337 O O . GLU A 1 175 ? 4.712 0.837 -13.732 1.00 89.75 175 GLU A O 1
ATOM 1342 N N . MET A 1 176 ? 4.274 -0.052 -11.719 1.00 90.62 176 MET A N 1
ATOM 1343 C CA . MET A 1 176 ? 4.778 1.101 -10.971 1.00 90.62 176 MET A CA 1
ATOM 1344 C C . MET A 1 176 ? 6.245 1.395 -11.304 1.00 90.62 176 MET A C 1
ATOM 1346 O O . MET A 1 176 ? 6.596 2.544 -11.558 1.00 90.62 176 MET A O 1
ATOM 1350 N N . VAL A 1 177 ? 7.095 0.366 -11.362 1.00 93.62 177 VAL A N 1
ATOM 1351 C CA . VAL A 1 177 ? 8.511 0.506 -11.732 1.00 93.62 177 VAL A CA 1
ATOM 1352 C C . VAL A 1 177 ? 8.671 0.922 -13.191 1.00 93.62 177 VAL A C 1
ATOM 1354 O O . VAL A 1 177 ? 9.478 1.812 -13.475 1.00 93.62 177 VAL A O 1
ATOM 1357 N N . ARG A 1 178 ? 7.903 0.316 -14.103 1.00 93.25 178 ARG A N 1
ATOM 1358 C CA . ARG A 1 178 ? 7.930 0.617 -15.540 1.00 93.25 178 ARG A CA 1
ATOM 1359 C C . ARG A 1 178 ? 7.526 2.062 -15.827 1.00 93.25 178 ARG A C 1
ATOM 1361 O O . ARG A 1 178 ? 8.167 2.734 -16.628 1.00 93.25 178 ARG A O 1
ATOM 1368 N N . GLN A 1 179 ? 6.488 2.553 -15.156 1.00 94.56 179 GLN A N 1
ATOM 1369 C CA . GLN A 1 179 ? 5.941 3.894 -15.372 1.00 94.56 179 GLN A CA 1
ATOM 1370 C C . GLN A 1 179 ? 6.590 4.965 -14.498 1.00 94.56 179 GLN A C 1
ATOM 1372 O O . GLN A 1 179 ? 6.280 6.146 -14.656 1.00 94.56 179 GLN A O 1
ATOM 1377 N N . ARG A 1 180 ? 7.503 4.598 -13.588 1.00 94.38 180 ARG A N 1
ATOM 1378 C CA . ARG A 1 180 ? 8.008 5.512 -12.555 1.00 94.38 180 ARG A CA 1
ATOM 1379 C C . ARG A 1 180 ? 8.519 6.840 -13.100 1.00 94.38 180 ARG A C 1
ATOM 1381 O O . ARG A 1 180 ? 8.241 7.875 -12.516 1.00 94.38 180 ARG A O 1
ATOM 1388 N N . ARG A 1 181 ? 9.231 6.836 -14.233 1.00 94.19 181 ARG A N 1
ATOM 1389 C CA . ARG A 1 181 ? 9.803 8.064 -14.809 1.00 94.19 181 ARG A CA 1
ATOM 1390 C C . ARG A 1 181 ? 8.700 9.007 -15.282 1.00 94.19 181 ARG A C 1
ATOM 1392 O O . ARG A 1 181 ? 8.787 10.203 -15.042 1.00 94.19 181 ARG A O 1
ATOM 1399 N N . ALA A 1 182 ? 7.655 8.464 -15.908 1.00 95.25 182 ALA A N 1
ATOM 1400 C CA . ALA A 1 182 ? 6.496 9.236 -16.338 1.00 95.25 182 ALA A CA 1
ATOM 1401 C C . ALA A 1 182 ? 5.698 9.759 -15.135 1.00 95.25 182 ALA A C 1
ATOM 1403 O O . ALA A 1 182 ? 5.352 10.935 -15.102 1.00 95.25 182 ALA A O 1
ATOM 1404 N N . VAL A 1 183 ? 5.468 8.918 -14.121 1.00 92.00 183 VAL A N 1
ATOM 1405 C CA . VAL A 1 183 ? 4.758 9.311 -12.893 1.00 92.00 183 VAL A CA 1
ATOM 1406 C C . VAL A 1 183 ? 5.505 10.420 -12.150 1.00 92.00 183 VAL A C 1
ATOM 1408 O O . VAL A 1 183 ? 4.905 11.442 -11.823 1.00 92.00 183 VAL A O 1
ATOM 1411 N N . LEU A 1 184 ? 6.809 10.256 -11.919 1.00 90.56 184 LEU A N 1
ATOM 1412 C CA . LEU A 1 184 ? 7.631 11.257 -11.236 1.00 90.56 184 LEU A CA 1
ATOM 1413 C C . LEU A 1 184 ? 7.721 12.556 -12.045 1.00 90.56 184 LEU A C 1
ATOM 1415 O O . LEU A 1 184 ? 7.603 13.629 -11.465 1.00 90.56 184 LEU A O 1
ATOM 1419 N N . ALA A 1 185 ? 7.816 12.482 -13.377 1.00 91.69 185 ALA A N 1
ATOM 1420 C CA . ALA A 1 185 ? 7.772 13.669 -14.228 1.00 91.69 185 ALA A CA 1
ATOM 1421 C C . ALA A 1 185 ? 6.425 14.408 -14.137 1.00 91.69 185 ALA A C 1
ATOM 1423 O O . ALA A 1 185 ? 6.403 15.637 -14.119 1.00 91.69 185 ALA A O 1
ATOM 1424 N N . GLU A 1 186 ? 5.296 13.694 -14.065 1.00 90.19 186 GLU A N 1
ATOM 1425 C CA . GLU A 1 186 ? 3.991 14.323 -13.825 1.00 90.19 186 GLU A CA 1
ATOM 1426 C C . GLU A 1 186 ? 3.921 14.980 -12.447 1.00 90.19 186 GLU A C 1
ATOM 1428 O O . GLU A 1 186 ? 3.421 16.097 -12.338 1.00 90.19 186 GLU A O 1
ATOM 1433 N N . ILE A 1 187 ? 4.468 14.340 -11.410 1.00 84.56 187 ILE A N 1
ATOM 1434 C CA . ILE A 1 187 ? 4.550 14.926 -10.067 1.00 84.56 187 ILE A CA 1
ATOM 1435 C C . ILE A 1 187 ? 5.399 16.200 -10.089 1.00 84.56 187 ILE A C 1
ATOM 1437 O O . ILE A 1 187 ? 4.962 17.233 -9.591 1.00 84.56 187 ILE A O 1
ATOM 1441 N N . GLU A 1 188 ? 6.582 16.172 -10.701 1.00 84.81 188 GLU A N 1
ATOM 1442 C CA . GLU A 1 188 ? 7.485 17.324 -10.752 1.00 84.81 188 GLU A CA 1
ATOM 1443 C C . GLU A 1 188 ? 6.897 18.527 -11.502 1.00 84.81 188 GLU A C 1
ATOM 1445 O O . GLU A 1 188 ? 7.189 19.665 -11.135 1.00 84.81 188 GLU A O 1
ATOM 1450 N N . LYS A 1 189 ? 6.035 18.308 -12.506 1.00 83.19 189 LYS A N 1
ATOM 1451 C CA . LYS A 1 189 ? 5.360 19.394 -13.245 1.00 83.19 189 LYS A CA 1
ATOM 1452 C C . LYS A 1 189 ? 4.468 20.263 -12.358 1.00 83.19 189 LYS A C 1
ATOM 1454 O O . LYS A 1 189 ? 4.344 21.458 -12.618 1.00 83.19 189 LYS A O 1
ATOM 1459 N N . VAL A 1 190 ? 3.827 19.664 -11.354 1.00 75.19 190 VAL A N 1
ATOM 1460 C CA . VAL A 1 190 ? 2.802 20.315 -10.514 1.00 75.19 190 VAL A CA 1
ATOM 1461 C C . VAL A 1 190 ? 3.157 20.351 -9.025 1.00 75.19 190 VAL A C 1
ATOM 1463 O O . VAL A 1 190 ? 2.394 20.893 -8.238 1.00 75.19 190 VAL A O 1
ATOM 1466 N N . ALA A 1 191 ? 4.271 19.740 -8.624 1.00 67.00 191 ALA A N 1
ATOM 1467 C CA . ALA A 1 191 ? 4.781 19.672 -7.253 1.00 67.00 191 ALA A CA 1
ATOM 1468 C C . ALA A 1 191 ? 6.320 19.441 -7.234 1.00 67.00 191 ALA A C 1
ATOM 1470 O O . ALA A 1 191 ? 6.789 18.440 -6.681 1.00 67.00 191 ALA A O 1
ATOM 1471 N N . PRO A 1 192 ? 7.122 20.344 -7.838 1.00 63.75 192 PRO A N 1
ATOM 1472 C CA . PRO A 1 192 ? 8.576 20.266 -7.885 1.00 63.75 192 PRO A CA 1
ATOM 1473 C C . PRO A 1 192 ? 9.192 20.282 -6.482 1.00 63.75 192 PRO A C 1
ATOM 1475 O O . PRO A 1 192 ? 8.878 21.117 -5.639 1.00 63.75 192 PRO A O 1
ATOM 1478 N N . VAL A 1 193 ? 10.162 19.396 -6.264 1.00 53.97 193 VAL A N 1
ATOM 1479 C CA . VAL A 1 193 ? 10.863 19.204 -4.981 1.00 53.97 193 VAL A CA 1
ATOM 1480 C C . VAL A 1 193 ? 11.613 20.465 -4.510 1.00 53.97 193 VAL A C 1
ATOM 1482 O O . VAL A 1 193 ? 11.925 20.592 -3.337 1.00 53.97 193 VAL A O 1
ATOM 1485 N N . LYS A 1 194 ? 11.908 21.429 -5.396 1.00 47.69 194 LYS A N 1
ATOM 1486 C CA . LYS A 1 194 ? 12.704 22.630 -5.068 1.00 47.69 194 LYS A CA 1
ATOM 1487 C C . LYS A 1 194 ? 11.946 23.720 -4.296 1.00 47.69 194 LYS A C 1
ATOM 1489 O O . LYS A 1 194 ? 12.600 24.608 -3.760 1.00 47.69 194 LYS A O 1
ATOM 1494 N N . THR A 1 195 ? 10.616 23.672 -4.226 1.00 43.12 195 THR A N 1
ATOM 1495 C CA . THR A 1 195 ? 9.794 24.637 -3.466 1.00 43.12 195 THR A CA 1
ATOM 1496 C C . THR A 1 195 ? 9.399 24.136 -2.073 1.00 43.12 195 THR A C 1
ATOM 1498 O O . THR A 1 195 ? 8.696 24.835 -1.351 1.00 43.12 195 THR A O 1
ATOM 1501 N N . VAL A 1 196 ? 9.881 22.957 -1.663 1.00 36.19 196 VAL A N 1
ATOM 1502 C CA . VAL A 1 196 ? 9.670 22.370 -0.332 1.00 36.19 196 VAL A CA 1
ATOM 1503 C C . VAL A 1 196 ? 11.038 21.914 0.201 1.00 36.19 196 VAL A C 1
ATOM 1505 O O . VAL A 1 196 ? 11.814 21.361 -0.578 1.00 36.19 196 VAL A O 1
ATOM 1508 N N . PRO A 1 197 ? 11.410 22.172 1.471 1.00 26.95 197 PRO A N 1
ATOM 1509 C CA . PRO A 1 197 ? 12.737 21.832 1.980 1.00 26.95 197 PRO A CA 1
ATOM 1510 C C . PRO A 1 197 ? 13.081 20.362 1.720 1.00 26.95 197 PRO A C 1
ATOM 1512 O O . PRO A 1 197 ? 12.288 19.468 2.011 1.00 26.95 197 PRO A O 1
ATOM 1515 N N . LYS A 1 198 ? 14.272 20.114 1.162 1.00 28.66 198 LYS A N 1
ATOM 1516 C CA . LYS A 1 198 ? 14.810 18.764 0.962 1.00 28.66 198 LYS A CA 1
ATOM 1517 C C . LYS A 1 198 ? 14.854 18.036 2.309 1.00 28.66 198 LYS A C 1
ATOM 1519 O O . LYS A 1 198 ? 15.706 18.360 3.133 1.00 28.66 198 LYS A O 1
ATOM 1524 N N . LEU A 1 199 ? 14.014 17.019 2.500 1.00 29.14 199 LEU A N 1
ATOM 1525 C CA . LEU A 1 199 ? 14.285 15.975 3.486 1.00 29.14 199 LEU A CA 1
ATOM 1526 C C . LEU A 1 199 ? 15.544 15.238 3.022 1.00 29.14 199 LEU A C 1
ATOM 1528 O O . LEU A 1 199 ? 15.575 14.577 1.983 1.00 29.14 199 LEU A O 1
ATOM 1532 N N . THR A 1 200 ? 16.638 15.483 3.733 1.00 26.83 200 THR A N 1
ATOM 1533 C CA . THR A 1 200 ? 17.964 14.963 3.419 1.00 26.83 200 THR A CA 1
ATOM 1534 C C . THR A 1 200 ? 17.974 13.440 3.449 1.00 26.83 200 THR A C 1
ATOM 1536 O O . THR A 1 200 ? 17.584 12.826 4.437 1.00 26.83 200 THR A O 1
ATOM 1539 N N . GLN A 1 201 ? 18.483 12.854 2.364 1.00 31.89 201 GLN A N 1
ATOM 1540 C CA . GLN A 1 201 ? 18.819 11.439 2.229 1.00 31.89 201 GLN A CA 1
ATOM 1541 C C . GLN A 1 201 ? 19.712 10.967 3.387 1.00 31.89 201 GLN A C 1
ATOM 1543 O O . GLN A 1 201 ? 20.899 11.290 3.439 1.00 31.89 201 GLN A O 1
ATOM 1548 N N . GLY A 1 202 ? 19.149 10.153 4.278 1.00 26.86 202 GLY A N 1
ATOM 1549 C CA . GLY A 1 202 ? 19.888 9.267 5.171 1.00 26.86 202 GLY A CA 1
ATOM 1550 C C . GLY A 1 202 ? 19.967 7.874 4.550 1.00 26.86 202 GLY A C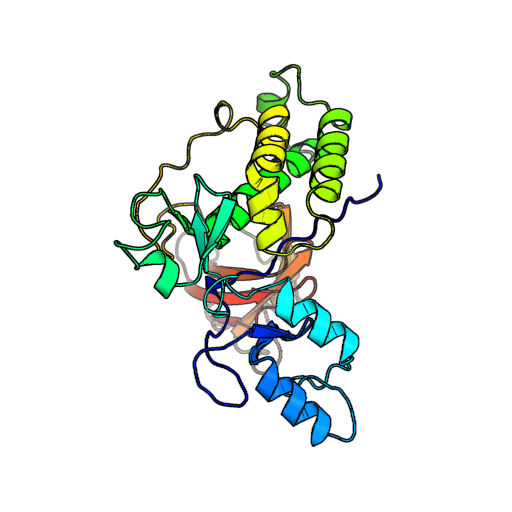 1
ATOM 1551 O O . GLY A 1 202 ? 18.958 7.314 4.134 1.00 26.86 202 GLY A O 1
ATOM 1552 N N . LYS A 1 203 ? 21.180 7.335 4.431 1.00 28.30 203 LYS A N 1
ATOM 1553 C CA . LYS A 1 203 ? 21.446 5.991 3.912 1.00 28.30 203 LYS A CA 1
ATOM 1554 C C . LYS A 1 203 ? 20.985 4.924 4.921 1.00 28.30 203 LYS A C 1
ATOM 1556 O O . LYS A 1 203 ? 21.371 4.985 6.081 1.00 28.30 203 LYS A O 1
ATOM 1561 N N . ASN A 1 204 ? 20.329 3.896 4.386 1.00 26.78 204 ASN A N 1
ATOM 1562 C CA . ASN A 1 204 ? 19.976 2.588 4.958 1.00 26.78 204 ASN A CA 1
ATOM 1563 C C . ASN A 1 204 ? 18.728 2.468 5.870 1.00 26.78 204 ASN A C 1
ATOM 1565 O O . ASN A 1 204 ? 18.475 3.347 6.690 1.00 26.78 204 ASN A O 1
ATOM 1569 N N . PRO A 1 205 ? 17.959 1.362 5.724 1.00 40.12 205 PRO A N 1
ATOM 1570 C CA . PRO A 1 205 ? 16.577 1.243 6.159 1.00 40.12 205 PRO A CA 1
ATOM 1571 C C . PRO A 1 205 ? 16.473 0.518 7.503 1.00 40.12 205 PRO A C 1
ATOM 1573 O O . PRO A 1 205 ? 16.670 -0.688 7.618 1.00 40.12 205 PRO A O 1
ATOM 1576 N N . ALA A 1 206 ? 16.118 1.265 8.528 1.00 24.98 206 ALA A N 1
ATOM 1577 C CA . ALA A 1 206 ? 15.374 0.775 9.673 1.00 24.98 206 ALA A CA 1
ATOM 1578 C C . ALA A 1 206 ? 14.645 2.004 10.193 1.00 24.98 206 ALA A C 1
ATOM 1580 O O . ALA A 1 206 ? 15.273 3.043 10.382 1.00 24.98 206 ALA A O 1
ATOM 1581 N N . TYR A 1 207 ? 13.326 1.912 10.317 1.00 28.12 207 TYR A N 1
ATOM 1582 C CA . TYR A 1 207 ? 12.473 2.982 10.812 1.00 28.12 207 TYR A CA 1
ATOM 1583 C C . TYR A 1 207 ? 13.065 3.626 12.066 1.00 28.12 207 TYR A C 1
ATOM 1585 O O . TYR A 1 207 ? 12.957 3.087 13.160 1.00 28.12 207 TYR A O 1
ATOM 1593 N N . ILE A 1 208 ? 13.664 4.794 11.884 1.00 25.73 208 ILE A N 1
ATOM 1594 C CA . ILE A 1 208 ? 13.648 5.886 12.838 1.00 25.73 208 ILE A CA 1
ATOM 1595 C C . ILE A 1 208 ? 13.494 7.110 11.941 1.00 25.73 208 ILE A C 1
ATOM 1597 O O . ILE A 1 208 ? 14.378 7.407 11.137 1.00 25.73 208 ILE A O 1
ATOM 1601 N N . LEU A 1 209 ? 12.355 7.790 12.021 1.00 28.19 209 LEU A N 1
ATOM 1602 C CA . LEU A 1 209 ? 12.318 9.213 11.720 1.00 28.19 209 LEU A CA 1
ATOM 1603 C C . LEU A 1 209 ? 12.764 9.905 13.012 1.00 28.19 209 LEU A C 1
ATOM 1605 O O . LEU A 1 209 ? 11.931 10.105 13.892 1.00 28.19 209 LEU A O 1
ATOM 1609 N N . PRO A 1 210 ? 14.050 10.248 13.211 1.00 30.81 210 PRO A N 1
ATOM 1610 C CA . PRO A 1 210 ? 14.365 11.245 14.206 1.00 30.81 210 PRO A CA 1
ATOM 1611 C C . PRO A 1 210 ? 13.936 12.587 13.605 1.00 30.81 210 PRO A C 1
ATOM 1613 O O . PRO A 1 210 ? 14.551 13.082 12.662 1.00 30.81 210 PRO A O 1
ATOM 1616 N N . ASN A 1 211 ? 12.889 13.175 14.182 1.00 29.66 211 ASN A N 1
ATOM 1617 C CA . ASN A 1 211 ? 12.523 14.590 14.058 1.00 29.66 211 ASN A CA 1
ATOM 1618 C C . ASN A 1 211 ? 11.704 15.049 12.836 1.00 29.66 211 ASN A C 1
ATOM 1620 O O . ASN A 1 211 ? 11.918 16.163 12.355 1.00 29.66 211 ASN A O 1
ATOM 1624 N N . GLU A 1 212 ? 10.671 14.314 12.422 1.00 41.00 212 GLU A N 1
ATOM 1625 C CA . GLU A 1 212 ? 9.443 15.032 12.043 1.00 41.00 212 GLU A CA 1
ATOM 1626 C C . GLU A 1 212 ? 8.682 15.307 13.341 1.00 41.00 212 GLU A C 1
ATOM 1628 O O . GLU A 1 212 ? 8.468 14.398 14.141 1.00 41.00 212 GLU A O 1
ATOM 1633 N N . LYS A 1 213 ? 8.375 16.578 13.630 1.00 47.47 213 LYS A N 1
ATOM 1634 C CA . LYS A 1 213 ? 7.618 16.941 14.834 1.00 47.47 213 LYS A CA 1
ATOM 1635 C C . LYS A 1 213 ? 6.336 16.110 14.840 1.00 47.47 213 LYS A C 1
ATOM 1637 O O . LYS A 1 213 ? 5.572 16.203 13.880 1.00 47.47 213 LYS A O 1
ATOM 1642 N N . PHE A 1 214 ? 6.105 15.329 15.897 1.00 53.75 214 PHE A N 1
ATOM 1643 C CA . PHE A 1 214 ? 4.796 14.735 16.151 1.00 53.75 214 PHE A CA 1
ATOM 1644 C C . PHE A 1 214 ? 3.729 15.805 15.904 1.00 53.75 214 PHE A C 1
ATOM 1646 O O . PHE A 1 214 ? 3.879 16.951 16.343 1.00 53.75 214 PHE A O 1
ATOM 1653 N N . PHE A 1 215 ? 2.682 15.452 15.160 1.00 59.44 215 PHE A N 1
ATOM 1654 C CA . PHE A 1 215 ? 1.513 16.310 15.064 1.00 59.44 215 PHE A CA 1
ATOM 1655 C C . PHE A 1 215 ? 0.902 16.411 16.465 1.00 59.44 215 PHE A C 1
ATOM 1657 O O . PHE A 1 215 ? 0.257 15.481 16.945 1.00 59.44 215 PHE A O 1
ATOM 1664 N N . GLU A 1 216 ? 1.173 17.523 17.145 1.00 70.44 216 GLU A N 1
ATOM 1665 C CA . GLU A 1 216 ? 0.712 17.758 18.504 1.00 70.44 216 GLU A CA 1
ATOM 1666 C C . GLU A 1 216 ? -0.622 18.502 18.464 1.00 70.44 216 GLU A C 1
ATOM 1668 O O . GLU A 1 216 ? -0.724 19.619 17.954 1.00 70.44 216 GLU A O 1
ATOM 1673 N N . TYR A 1 217 ? -1.650 17.886 19.040 1.00 73.56 217 TYR A N 1
ATOM 1674 C CA . TYR A 1 217 ? -2.940 18.521 19.249 1.00 73.56 217 TYR A CA 1
ATOM 1675 C C . TYR A 1 217 ? -3.252 18.558 20.742 1.00 73.56 217 TYR A C 1
ATOM 1677 O O . TYR A 1 217 ? -3.348 17.519 21.393 1.00 73.56 217 TYR A O 1
ATOM 1685 N N . ARG A 1 218 ? -3.428 19.768 21.284 1.00 80.88 218 ARG A N 1
ATOM 1686 C CA . ARG A 1 218 ? -3.805 19.978 22.685 1.00 80.88 218 ARG A CA 1
ATOM 1687 C C . ARG A 1 218 ? -5.281 20.321 22.789 1.00 80.88 218 ARG A C 1
ATOM 1689 O O . ARG A 1 218 ? -5.756 21.267 22.164 1.00 80.88 218 ARG A O 1
ATOM 1696 N N . CYS A 1 219 ? -5.985 19.599 23.649 1.00 77.44 219 CYS A N 1
ATOM 1697 C CA . CYS A 1 219 ? -7.362 19.891 24.013 1.00 77.44 219 CYS A CA 1
ATOM 1698 C C . CYS A 1 219 ? -7.524 19.965 25.530 1.00 77.44 219 CYS A C 1
ATOM 1700 O O . CYS A 1 219 ? -6.839 19.270 26.275 1.00 77.44 219 CYS A O 1
ATOM 1702 N N . GLN A 1 220 ? -8.470 20.786 25.980 1.00 82.31 220 GLN A N 1
ATOM 1703 C CA . GLN A 1 220 ? -8.858 20.864 27.385 1.00 82.31 220 GLN A CA 1
ATOM 1704 C C . GLN A 1 220 ? -10.151 20.083 27.615 1.00 82.31 220 GLN A C 1
ATOM 1706 O O . GLN A 1 220 ? -11.135 20.270 26.889 1.00 82.31 220 GLN A O 1
ATOM 1711 N N . VAL A 1 221 ? -10.151 19.230 28.641 1.00 79.06 221 VAL A N 1
ATOM 1712 C CA . VAL A 1 221 ? -11.341 18.522 29.127 1.00 79.06 221 VAL A CA 1
ATOM 1713 C C . VAL A 1 221 ? -12.268 19.551 29.774 1.00 79.06 221 VAL A C 1
ATOM 1715 O O . VAL A 1 221 ? -11.963 20.087 30.832 1.00 79.06 221 VAL A O 1
ATOM 1718 N N . LYS A 1 222 ? -13.391 19.873 29.119 1.00 75.25 222 LYS A N 1
ATOM 1719 C CA . LYS A 1 222 ? -14.255 21.003 29.512 1.00 75.25 222 LYS A CA 1
ATOM 1720 C C . LYS A 1 222 ? -15.210 20.666 30.654 1.00 75.25 222 LYS A C 1
ATOM 1722 O O . LYS A 1 222 ? -15.602 21.550 31.406 1.00 75.25 222 LYS A O 1
ATOM 1727 N N . SER A 1 223 ? -15.621 19.403 30.761 1.00 76.12 223 SER A N 1
ATOM 1728 C CA . SER A 1 223 ? -16.537 18.933 31.801 1.00 76.12 223 SER A CA 1
ATOM 1729 C C . SER A 1 223 ? -16.100 17.564 32.336 1.00 76.12 223 SER A C 1
ATOM 1731 O O . SER A 1 223 ? -16.286 16.554 31.652 1.00 76.12 223 SER A O 1
ATOM 1733 N N . PRO A 1 224 ? -15.542 17.496 33.559 1.00 70.62 224 PRO A N 1
ATOM 1734 C CA . PRO A 1 224 ? -15.153 16.232 34.190 1.00 70.62 224 PRO A CA 1
ATOM 1735 C C . PRO A 1 224 ? -16.341 15.299 34.463 1.00 70.62 224 PRO A C 1
ATOM 1737 O O . PRO A 1 224 ? -16.154 14.105 34.665 1.00 70.62 224 PRO A O 1
ATOM 1740 N N . SER A 1 225 ? -17.570 15.821 34.474 1.00 75.50 225 SER A N 1
ATOM 1741 C CA . SER A 1 225 ? -18.802 15.053 34.683 1.00 75.50 225 SER A CA 1
ATOM 1742 C C . SER A 1 225 ? -19.455 14.560 33.387 1.00 75.50 225 SER A C 1
ATOM 1744 O O . SER A 1 225 ? -20.443 13.829 33.449 1.00 75.50 225 SER A O 1
ATOM 1746 N N . ALA A 1 226 ? -18.932 14.937 32.214 1.00 75.94 226 ALA A N 1
ATOM 1747 C CA . ALA A 1 226 ? -19.462 14.470 30.938 1.00 75.94 226 ALA A CA 1
ATOM 1748 C C . ALA A 1 226 ? -19.237 12.961 30.754 1.00 75.94 226 ALA A C 1
ATOM 1750 O O . ALA A 1 226 ? -18.192 12.424 31.120 1.00 75.94 226 ALA A O 1
ATOM 1751 N N . THR A 1 227 ? -20.204 12.290 30.122 1.00 79.94 227 THR A N 1
ATOM 1752 C CA . THR A 1 227 ? -20.103 10.866 29.765 1.00 79.94 227 THR A CA 1
ATOM 1753 C C . THR A 1 227 ? -18.959 10.614 28.790 1.00 79.94 227 THR A C 1
ATOM 1755 O O . THR A 1 227 ? -18.192 9.677 28.981 1.00 79.94 227 THR A O 1
ATOM 1758 N N . PHE A 1 228 ? -18.811 11.468 27.777 1.00 86.88 228 PHE A N 1
ATOM 1759 C CA . PHE A 1 228 ? -17.629 11.541 26.926 1.00 86.88 228 PHE A CA 1
ATOM 1760 C C . PHE A 1 228 ? -17.513 12.924 26.280 1.00 86.88 228 PHE A C 1
ATOM 1762 O O . PHE A 1 228 ? -18.476 13.689 26.222 1.00 86.88 228 PHE A O 1
ATOM 1769 N N . GLN A 1 229 ? -16.324 13.235 25.779 1.00 86.88 229 GLN A N 1
ATOM 1770 C CA . GLN A 1 229 ? -16.019 14.409 24.971 1.00 86.88 229 GLN A CA 1
ATOM 1771 C C . GLN A 1 229 ? -15.239 13.961 23.736 1.00 86.88 229 GLN A C 1
ATOM 1773 O O . GLN A 1 229 ? -14.428 13.041 23.819 1.00 86.88 229 GLN A O 1
ATOM 1778 N N . SER A 1 230 ? -15.497 14.594 22.595 1.00 87.88 230 SER A N 1
ATOM 1779 C CA . SER A 1 230 ? -14.807 14.300 21.339 1.00 87.88 230 SER A CA 1
ATOM 1780 C C . SER A 1 230 ? -14.093 15.543 20.819 1.00 87.88 230 SER A C 1
ATOM 1782 O O . SER A 1 230 ? -14.645 16.647 20.859 1.00 87.88 230 SER A O 1
ATOM 1784 N N . TYR A 1 231 ? -12.871 15.353 20.332 1.00 86.56 231 TYR A N 1
ATOM 1785 C CA . TYR A 1 231 ? -12.044 16.390 19.735 1.00 86.56 231 TYR A CA 1
ATOM 1786 C C . TYR A 1 231 ? -11.517 15.910 18.395 1.00 86.56 231 TYR A C 1
ATOM 1788 O O . TYR A 1 231 ? -10.954 14.822 18.302 1.00 86.56 231 TYR A O 1
ATOM 1796 N N . THR A 1 232 ? -11.656 16.734 17.362 1.00 83.56 232 THR A N 1
ATOM 1797 C CA . THR A 1 232 ? -11.159 16.394 16.031 1.00 83.56 232 THR A CA 1
ATOM 1798 C C . THR A 1 232 ? -9.963 17.244 15.655 1.00 83.56 232 THR A C 1
ATOM 1800 O O . THR A 1 232 ? -9.985 18.461 15.844 1.00 83.56 232 THR A O 1
ATOM 1803 N N . ALA A 1 233 ? -8.970 16.616 15.044 1.00 77.81 233 ALA A N 1
ATOM 1804 C CA . ALA A 1 233 ? -7.754 17.257 14.580 1.00 77.81 233 ALA A CA 1
ATOM 1805 C C . ALA A 1 233 ? -7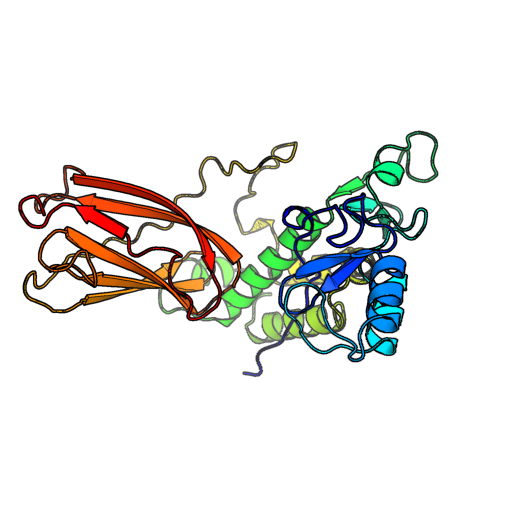.402 16.740 13.179 1.00 77.81 233 ALA A C 1
ATOM 1807 O O . ALA A 1 233 ? -7.799 15.634 12.812 1.00 77.81 233 ALA A O 1
ATOM 1808 N N . VAL A 1 234 ? -6.700 17.540 12.380 1.00 74.31 234 VAL A N 1
ATOM 1809 C CA . VAL A 1 234 ? -6.227 17.127 11.052 1.00 74.31 234 VAL A CA 1
ATOM 1810 C C . VAL A 1 234 ? -4.709 17.178 11.056 1.00 74.31 234 VAL A C 1
ATOM 1812 O O . VAL A 1 234 ? -4.152 18.233 11.345 1.00 74.31 234 VAL A O 1
ATOM 1815 N N . ASP A 1 235 ? -4.061 16.048 10.778 1.00 77.31 235 ASP A N 1
ATOM 1816 C CA . ASP A 1 235 ? -2.601 15.972 10.758 1.00 77.31 235 ASP A CA 1
ATOM 1817 C C . ASP A 1 235 ? -1.994 16.578 9.481 1.00 77.31 235 ASP A C 1
ATOM 1819 O O . ASP A 1 235 ? -2.693 16.988 8.549 1.00 77.31 235 ASP A O 1
ATOM 1823 N N . LEU A 1 236 ? -0.659 16.609 9.426 1.00 66.25 236 LEU A N 1
ATOM 1824 C CA . LEU A 1 236 ? 0.103 17.136 8.287 1.00 66.25 236 LEU A CA 1
ATOM 1825 C C . LEU A 1 236 ? -0.133 16.361 6.976 1.00 66.25 236 LEU A C 1
ATOM 1827 O O . LEU A 1 236 ? 0.157 16.877 5.898 1.00 66.25 236 LEU A O 1
ATOM 1831 N N . HIS A 1 237 ? -0.684 15.148 7.055 1.00 68.00 237 HIS A N 1
ATOM 1832 C CA . HIS A 1 237 ? -1.019 14.294 5.916 1.00 68.00 237 HIS A CA 1
ATOM 1833 C C . HIS A 1 237 ? -2.495 14.415 5.500 1.00 68.00 237 HIS A C 1
ATOM 1835 O O . HIS A 1 237 ? -2.940 13.735 4.570 1.00 68.00 237 HIS A O 1
ATOM 1841 N N . GLY A 1 238 ? -3.264 15.291 6.157 1.00 71.12 238 GLY A N 1
ATOM 1842 C CA . GLY A 1 238 ? -4.689 15.477 5.902 1.00 71.12 238 GLY A CA 1
ATOM 1843 C C . GLY A 1 238 ? -5.571 14.384 6.508 1.00 71.12 238 GLY A C 1
ATOM 1844 O O . GLY A 1 238 ? -6.760 14.315 6.180 1.00 71.12 238 GLY A O 1
ATOM 1845 N N . ASN A 1 239 ? -5.031 13.532 7.383 1.00 79.19 239 ASN A N 1
ATOM 1846 C CA . ASN A 1 239 ? -5.837 12.575 8.126 1.00 79.19 239 ASN A CA 1
ATOM 1847 C C . ASN A 1 239 ? -6.613 13.311 9.212 1.00 79.19 239 ASN A C 1
ATOM 1849 O O . ASN A 1 239 ? -6.047 14.049 10.016 1.00 79.19 239 ASN A O 1
ATOM 1853 N N . ARG A 1 240 ? -7.922 13.084 9.253 1.00 84.44 240 ARG A N 1
ATOM 1854 C CA . ARG A 1 240 ? -8.802 13.537 10.318 1.00 84.44 240 ARG A CA 1
ATOM 1855 C C . ARG A 1 240 ? -8.818 12.499 11.427 1.00 84.44 240 ARG A C 1
ATOM 1857 O O . ARG A 1 240 ? -9.338 11.397 11.252 1.00 84.44 240 ARG A O 1
ATOM 1864 N N . TRP A 1 241 ? -8.312 12.905 12.573 1.00 89.62 241 TRP A N 1
ATOM 1865 C CA . TRP A 1 241 ? -8.291 12.143 13.804 1.00 89.62 241 TRP A CA 1
ATOM 1866 C C . TRP A 1 241 ? -9.393 12.622 14.735 1.00 89.62 241 TRP A C 1
ATOM 1868 O O . TRP A 1 241 ? -9.688 13.815 14.798 1.00 89.62 241 TRP A O 1
ATOM 1878 N N . GLU A 1 242 ? -9.996 11.692 15.461 1.00 92.12 242 GLU A N 1
ATOM 1879 C CA . GLU A 1 242 ? -10.964 11.967 16.513 1.00 92.12 242 GLU A CA 1
ATOM 1880 C C . GLU A 1 242 ? -10.472 11.347 17.823 1.00 92.12 242 GLU A C 1
ATOM 1882 O O . GLU A 1 242 ? -10.360 10.126 17.948 1.00 92.12 242 GLU A O 1
ATOM 1887 N N . LEU A 1 243 ? -10.169 12.199 18.799 1.00 90.44 243 LEU A N 1
ATOM 1888 C CA . LEU A 1 243 ? -9.858 11.816 20.167 1.00 90.44 243 LEU A CA 1
ATOM 1889 C C . LEU A 1 243 ? -11.153 11.803 20.977 1.00 90.44 243 LEU A C 1
ATOM 1891 O O . LEU A 1 243 ? -11.745 12.850 21.231 1.00 90.44 243 LEU A O 1
ATOM 1895 N N . THR A 1 244 ? -11.571 10.622 21.417 1.00 90.12 244 THR A N 1
ATOM 1896 C CA . THR A 1 244 ? -12.673 10.469 22.369 1.00 90.12 244 THR A CA 1
ATOM 1897 C C . THR A 1 244 ? -12.107 10.321 23.774 1.00 90.12 244 THR A C 1
ATOM 1899 O O . THR A 1 244 ? -11.328 9.407 24.033 1.00 90.12 244 THR A O 1
ATOM 1902 N N . VAL A 1 245 ? -12.525 11.192 24.686 1.00 89.06 245 VAL A N 1
ATOM 1903 C CA . VAL A 1 245 ? -12.142 11.186 26.098 1.00 89.06 245 VAL A CA 1
ATOM 1904 C C . VAL A 1 245 ? -13.366 10.853 26.939 1.00 89.06 245 VAL A C 1
ATOM 1906 O O . VAL A 1 245 ? -14.409 11.484 26.795 1.00 89.06 245 VAL A O 1
ATOM 1909 N N . TYR A 1 246 ? -13.230 9.893 27.844 1.00 88.12 246 TYR A N 1
ATOM 1910 C CA . TYR A 1 246 ? -14.208 9.531 28.863 1.00 88.12 246 TYR A CA 1
ATOM 1911 C C . TYR A 1 246 ? -13.629 9.934 30.226 1.00 88.12 246 TYR A C 1
ATOM 1913 O O . TYR A 1 246 ? -12.852 9.168 30.807 1.00 88.12 246 TYR A O 1
ATOM 1921 N N . PRO A 1 247 ? -13.958 11.138 30.734 1.00 85.94 247 PRO A N 1
ATOM 1922 C CA . PRO A 1 247 ? -13.402 11.653 31.987 1.00 85.94 247 PRO A CA 1
ATOM 1923 C C . PRO A 1 247 ? -13.695 10.741 33.181 1.00 85.94 247 PRO A C 1
ATOM 1925 O O . PRO A 1 247 ? -12.840 10.534 34.029 1.00 85.94 247 PRO A O 1
ATOM 1928 N N . GLN A 1 248 ? -14.880 10.129 33.197 1.00 84.94 248 GLN A N 1
ATOM 1929 C CA . GLN A 1 248 ? -15.305 9.181 34.231 1.00 84.94 248 GLN A CA 1
ATOM 1930 C C . GLN A 1 248 ? -14.946 7.726 33.899 1.00 84.94 248 GLN A C 1
ATOM 1932 O O . GLN A 1 248 ? -15.484 6.795 34.494 1.00 84.94 248 GLN A O 1
ATOM 1937 N N . GLY A 1 249 ? -14.060 7.517 32.927 1.00 83.44 249 GLY A N 1
ATOM 1938 C CA . GLY A 1 249 ? -13.695 6.201 32.426 1.00 83.44 249 GLY A CA 1
ATOM 1939 C C . GLY A 1 249 ? -14.769 5.532 31.570 1.00 83.44 249 GLY A C 1
ATOM 1940 O O . GLY A 1 249 ? -15.919 5.963 31.497 1.00 83.44 249 GLY A O 1
ATOM 1941 N N . PHE A 1 250 ? -14.370 4.462 30.889 1.00 83.00 250 PHE A N 1
ATOM 1942 C CA . PHE A 1 250 ? -15.232 3.676 30.011 1.00 83.00 250 PHE A CA 1
ATOM 1943 C C . PHE A 1 250 ? -15.021 2.180 30.259 1.00 83.00 250 PHE A C 1
ATOM 1945 O O . PHE A 1 250 ? -13.912 1.759 30.589 1.00 83.00 250 PHE A O 1
ATOM 1952 N N . SER A 1 251 ? -16.072 1.374 30.072 1.00 80.94 251 SER A N 1
ATOM 1953 C CA . SER A 1 251 ? -16.038 -0.080 30.291 1.00 80.94 251 SER A CA 1
ATOM 1954 C C . SER A 1 251 ? -15.528 -0.436 31.704 1.00 80.94 251 SER A C 1
ATOM 1956 O O . SER A 1 251 ? -15.968 0.144 32.693 1.00 80.94 251 SER A O 1
ATOM 1958 N N . ASP A 1 252 ? -14.580 -1.359 31.820 1.00 76.00 252 ASP A N 1
ATOM 1959 C CA . ASP A 1 252 ? -13.932 -1.783 33.064 1.00 76.00 252 ASP A CA 1
ATOM 1960 C C . ASP A 1 252 ? -13.105 -0.689 33.776 1.00 76.00 252 ASP A C 1
ATOM 1962 O O . ASP A 1 252 ? -12.739 -0.856 34.942 1.00 76.00 252 ASP A O 1
ATOM 1966 N N . GLY A 1 253 ? -12.828 0.434 33.099 1.00 71.38 253 GLY A N 1
ATOM 1967 C CA . GLY A 1 253 ? -12.203 1.633 33.665 1.00 71.38 253 GLY A CA 1
ATOM 1968 C C . GLY A 1 253 ? -13.191 2.658 34.235 1.00 71.38 253 GLY A C 1
ATOM 1969 O O . GLY A 1 253 ? -12.753 3.669 34.789 1.00 71.38 253 GLY A O 1
ATOM 1970 N N . GLN A 1 254 ? -14.503 2.429 34.104 1.00 81.38 254 GLN A N 1
ATOM 1971 C CA . GLN A 1 254 ? -15.538 3.352 34.571 1.00 81.38 254 GLN A CA 1
ATOM 1972 C C . GLN A 1 254 ? -15.441 3.591 36.087 1.00 81.38 254 GLN A C 1
ATOM 1974 O O . GLN A 1 254 ? -15.362 2.655 36.882 1.00 81.38 254 GLN A O 1
ATOM 1979 N N . GLY A 1 255 ? -15.425 4.863 36.486 1.00 80.75 255 GLY A N 1
ATOM 1980 C CA . GLY A 1 255 ? -15.276 5.307 37.872 1.00 80.75 255 GLY A CA 1
ATOM 1981 C C . GLY A 1 255 ? -13.882 5.093 38.470 1.00 80.75 255 GLY A C 1
ATOM 1982 O O . GLY A 1 255 ? -13.713 5.306 39.666 1.00 80.75 255 GLY A O 1
ATOM 1983 N N . ARG A 1 256 ? -12.890 4.669 37.672 1.00 82.19 256 ARG A N 1
ATOM 1984 C CA . ARG A 1 256 ? -11.517 4.405 38.138 1.00 82.19 256 ARG A CA 1
ATOM 1985 C C . ARG A 1 256 ? -10.478 5.257 37.429 1.00 82.19 256 ARG A C 1
ATOM 1987 O O . ARG A 1 256 ? -9.660 5.887 38.082 1.00 82.19 256 ARG A O 1
ATOM 1994 N N . SER A 1 257 ? -10.513 5.303 36.101 1.00 81.56 257 SER A N 1
ATOM 1995 C CA . SER A 1 257 ? -9.458 5.947 35.311 1.00 81.56 257 SER A CA 1
ATOM 1996 C C . SER A 1 257 ? -10.000 6.682 34.099 1.00 81.56 257 SER A C 1
ATOM 1998 O O . SER A 1 257 ? -10.863 6.147 33.397 1.00 81.56 257 SER A O 1
ATOM 2000 N N . VAL A 1 258 ? -9.416 7.839 33.782 1.00 84.00 258 VAL A N 1
ATOM 2001 C CA . VAL A 1 258 ? -9.706 8.560 32.539 1.00 84.00 258 VAL A CA 1
ATOM 2002 C C . VAL A 1 258 ? -9.343 7.670 31.358 1.00 84.00 258 VAL A C 1
ATOM 2004 O O . VAL A 1 258 ? -8.232 7.143 31.264 1.00 84.00 258 VAL A O 1
ATOM 2007 N N . SER A 1 259 ? -10.314 7.480 30.472 1.00 86.69 259 SER A N 1
ATOM 2008 C CA . SER A 1 259 ? -10.225 6.541 29.361 1.00 86.69 259 SER A CA 1
ATOM 2009 C C . SER A 1 259 ? -10.232 7.287 28.031 1.00 86.69 259 SER A C 1
ATOM 2011 O O . SER A 1 259 ? -11.076 8.158 27.829 1.00 86.69 259 SER A O 1
ATOM 2013 N N . VAL A 1 260 ? -9.314 6.962 27.121 1.00 88.50 260 VAL A N 1
ATOM 2014 C CA . VAL A 1 260 ? -9.216 7.624 25.811 1.00 88.50 260 VAL A CA 1
ATOM 2015 C C . VAL A 1 260 ? -9.173 6.638 24.648 1.00 88.50 260 VAL A C 1
ATOM 2017 O O . VAL A 1 260 ? -8.664 5.522 24.774 1.00 88.50 260 VAL A O 1
ATOM 2020 N N . TYR A 1 261 ? -9.684 7.087 23.502 1.00 88.94 261 TYR A N 1
ATOM 2021 C CA . TYR A 1 261 ? -9.540 6.426 22.208 1.00 88.94 261 TYR A CA 1
ATOM 2022 C C . TYR A 1 261 ? -9.136 7.428 21.144 1.00 88.94 261 TYR A C 1
ATOM 2024 O O . TYR A 1 261 ? -9.686 8.527 21.082 1.00 88.94 261 TYR A O 1
ATOM 2032 N N . LEU A 1 262 ? -8.257 7.001 20.248 1.00 91.69 262 LEU A N 1
ATOM 2033 C CA . LEU A 1 262 ? -8.017 7.692 18.991 1.00 91.69 262 LEU A CA 1
ATOM 2034 C C . LEU A 1 262 ? -8.747 6.944 17.880 1.00 91.69 262 LEU A C 1
ATOM 2036 O O . LEU A 1 262 ? -8.733 5.716 17.846 1.00 91.69 262 LEU A O 1
ATOM 2040 N N . THR A 1 263 ? -9.390 7.680 16.984 1.00 90.25 263 THR A N 1
ATOM 2041 C CA . THR A 1 263 ? -10.104 7.141 15.825 1.00 90.25 263 THR A CA 1
ATOM 2042 C C . THR A 1 263 ? -9.607 7.835 14.569 1.00 90.25 263 THR A C 1
ATOM 2044 O O . THR A 1 263 ? -9.503 9.062 14.541 1.00 90.25 263 THR A O 1
ATOM 2047 N N . LEU A 1 264 ? -9.346 7.073 13.508 1.00 88.38 264 LEU A N 1
ATOM 2048 C CA . LEU A 1 264 ? -9.103 7.645 12.185 1.00 88.38 264 LEU A CA 1
ATOM 2049 C C . LEU A 1 264 ? -10.454 7.950 11.524 1.00 88.38 264 LEU A C 1
ATOM 2051 O O . LEU A 1 264 ? -11.044 7.090 10.875 1.00 88.38 264 LEU A O 1
ATOM 2055 N N . ALA A 1 265 ? -10.979 9.159 11.708 1.00 82.94 265 ALA A N 1
ATOM 2056 C CA . ALA A 1 265 ? -12.299 9.550 11.209 1.00 82.94 265 ALA A CA 1
ATOM 2057 C C . ALA A 1 265 ? -12.340 9.691 9.676 1.00 82.94 265 ALA A C 1
ATOM 2059 O O . ALA A 1 265 ? -13.339 9.355 9.043 1.00 82.94 265 ALA A O 1
ATOM 2060 N N . ALA A 1 266 ? -11.259 10.174 9.065 1.00 74.94 266 ALA A N 1
ATOM 2061 C CA . ALA A 1 266 ? -11.072 10.206 7.615 1.00 74.94 266 ALA A CA 1
ATOM 2062 C C . ALA A 1 266 ? -9.577 10.266 7.292 1.00 74.94 266 ALA A C 1
ATOM 2064 O O . ALA A 1 266 ? -8.811 10.803 8.079 1.00 74.94 266 ALA A O 1
ATOM 2065 N N . GLY A 1 267 ? -9.148 9.762 6.138 1.00 77.31 267 GLY A N 1
ATOM 2066 C CA . GLY A 1 267 ? -7.739 9.809 5.744 1.00 77.31 267 GLY A CA 1
ATOM 2067 C C . GLY A 1 267 ? -7.222 8.459 5.276 1.00 77.31 267 GLY A C 1
ATOM 2068 O O . GLY A 1 267 ? -7.950 7.681 4.659 1.00 77.31 267 GLY A O 1
ATOM 2069 N N . GLN A 1 268 ? -5.947 8.206 5.531 1.00 67.31 268 GLN A N 1
ATOM 2070 C CA . GLN A 1 268 ? -5.197 7.089 4.985 1.00 67.31 268 GLN A CA 1
ATOM 2071 C C . GLN A 1 268 ? -5.149 5.929 5.989 1.00 67.31 268 GLN A C 1
ATOM 2073 O O . GLN A 1 268 ? -4.617 6.090 7.083 1.00 67.31 268 GLN A O 1
ATOM 2078 N N . PRO A 1 269 ? -5.666 4.738 5.653 1.00 70.38 269 PRO A N 1
ATOM 2079 C CA . PRO A 1 269 ? -5.412 3.541 6.446 1.00 70.38 269 PRO A CA 1
ATOM 2080 C C . PRO A 1 269 ? -3.916 3.217 6.496 1.00 70.38 269 PRO A C 1
ATOM 2082 O O . PRO A 1 269 ? -3.233 3.318 5.476 1.00 70.38 269 PRO A O 1
ATOM 2085 N N . GLY A 1 270 ? -3.408 2.782 7.644 1.00 66.75 270 GLY A N 1
ATOM 2086 C CA . GLY A 1 270 ? -1.986 2.504 7.817 1.00 66.75 270 GLY A CA 1
ATOM 2087 C C . GLY A 1 270 ? -1.605 2.193 9.258 1.00 66.75 270 GLY A C 1
ATOM 2088 O O . GLY A 1 270 ? -2.449 2.214 10.149 1.00 66.75 270 GLY A O 1
ATOM 2089 N N . ARG A 1 271 ? -0.320 1.907 9.469 1.00 72.06 271 ARG A N 1
ATOM 2090 C CA . ARG A 1 271 ? 0.268 1.762 10.802 1.00 72.06 271 ARG A CA 1
ATOM 2091 C C . ARG A 1 271 ? 0.731 3.126 11.296 1.00 72.06 271 ARG A C 1
ATOM 2093 O O . ARG A 1 271 ? 1.569 3.732 10.630 1.00 72.06 271 ARG A O 1
ATOM 2100 N N . TYR A 1 272 ? 0.216 3.572 12.435 1.00 76.69 272 TYR A N 1
ATOM 2101 C CA . TYR A 1 272 ? 0.517 4.873 13.026 1.00 76.69 272 TYR A CA 1
ATOM 2102 C C . TYR A 1 272 ? 1.116 4.705 14.415 1.00 76.69 272 TYR A C 1
ATOM 2104 O O . TYR A 1 272 ? 0.564 3.977 15.238 1.00 76.69 272 TYR A O 1
ATOM 2112 N N . GLU A 1 273 ? 2.219 5.406 14.665 1.00 80.38 273 GLU A N 1
ATOM 2113 C CA . GLU A 1 273 ? 2.717 5.666 16.013 1.00 80.38 273 GLU A CA 1
ATOM 2114 C C . GLU A 1 273 ? 2.032 6.922 16.555 1.00 80.38 273 GLU A C 1
ATOM 2116 O O . GLU A 1 273 ? 1.928 7.933 15.857 1.00 80.38 273 GLU A O 1
ATOM 2121 N N . TYR A 1 274 ? 1.532 6.853 17.782 1.00 82.75 274 TYR A N 1
ATOM 2122 C CA . TYR A 1 274 ? 0.874 7.969 18.444 1.00 82.75 274 TYR A CA 1
ATOM 2123 C C . TYR A 1 274 ? 1.172 7.945 19.937 1.00 82.75 274 TYR A C 1
ATOM 2125 O O . TYR A 1 274 ? 1.366 6.881 20.533 1.00 82.75 274 TYR A O 1
ATOM 2133 N N . SER A 1 275 ? 1.172 9.127 20.548 1.00 83.44 275 SER A N 1
ATOM 2134 C CA . SER A 1 275 ? 1.282 9.263 21.991 1.00 83.44 275 SER A CA 1
ATOM 2135 C C . SER A 1 275 ? 0.145 10.085 22.581 1.00 83.44 275 SER A C 1
ATOM 2137 O O . SER A 1 275 ? -0.399 10.994 21.950 1.00 83.44 275 SER A O 1
ATOM 2139 N N . TYR A 1 276 ? -0.223 9.749 23.812 1.00 85.56 276 TYR A N 1
ATOM 2140 C CA . TYR A 1 276 ? -1.056 10.594 24.652 1.00 85.56 276 TYR A CA 1
ATOM 2141 C C . TYR A 1 276 ? -0.208 11.140 25.781 1.00 85.56 276 TYR A C 1
ATOM 2143 O O . TYR A 1 276 ? 0.476 10.378 26.461 1.00 85.56 276 TYR A O 1
ATOM 2151 N N . VAL A 1 277 ? -0.326 12.440 26.028 1.00 83.50 277 VAL A N 1
ATOM 2152 C CA . VAL A 1 277 ? 0.238 13.073 27.215 1.00 83.50 277 VAL A CA 1
ATOM 2153 C C . VAL A 1 277 ? -0.887 13.794 27.934 1.00 83.50 277 VAL A C 1
ATOM 2155 O O . VAL A 1 277 ? -1.550 14.661 27.363 1.00 83.50 277 VAL A O 1
ATOM 2158 N N . MET A 1 278 ? -1.123 13.412 29.185 1.00 81.12 278 MET A N 1
ATOM 2159 C CA . MET A 1 278 ? -2.052 14.114 30.061 1.00 81.12 278 MET A CA 1
ATOM 2160 C C . MET A 1 278 ? -1.256 15.050 30.956 1.00 81.12 278 MET A C 1
ATOM 2162 O O . MET A 1 278 ? -0.280 14.629 31.570 1.00 81.12 278 MET A O 1
ATOM 2166 N N . TYR A 1 279 ? -1.672 16.308 31.034 1.00 81.44 279 TYR A N 1
ATOM 2167 C CA . TYR A 1 279 ? -1.050 17.311 31.891 1.00 81.44 279 TYR A CA 1
ATOM 2168 C C . TYR A 1 279 ? -1.955 17.618 33.079 1.00 81.44 279 TYR A C 1
ATOM 2170 O O . TYR A 1 279 ? -3.176 17.523 32.974 1.00 81.44 279 TYR A O 1
ATOM 2178 N N . GLU A 1 280 ? -1.348 18.035 34.186 1.00 78.81 280 GLU A N 1
ATOM 2179 C CA . GLU A 1 280 ? -2.055 18.699 35.284 1.00 78.81 280 GLU A CA 1
ATOM 2180 C C . GLU A 1 280 ? -2.830 19.924 34.757 1.00 78.81 280 GLU A C 1
ATOM 2182 O O . GLU A 1 280 ? -2.448 20.517 33.747 1.00 78.81 280 GLU A O 1
ATOM 2187 N N . GLY A 1 281 ? -3.868 20.374 35.471 1.00 69.00 281 GLY A N 1
ATOM 2188 C CA . GLY A 1 281 ? -4.604 21.605 35.147 1.00 69.00 281 GLY A CA 1
ATOM 2189 C C . GLY A 1 281 ? -3.736 22.868 34.980 1.00 69.00 281 GLY A C 1
ATOM 2190 O O . GLY A 1 281 ? -4.152 23.799 34.295 1.00 69.00 281 GLY A O 1
ATOM 2191 N N . SER A 1 282 ? -2.518 22.893 35.540 1.00 71.31 282 SER A N 1
ATOM 2192 C CA . SER A 1 282 ? -1.516 23.952 35.329 1.00 71.31 282 SER A CA 1
ATOM 2193 C C . SER A 1 282 ? -0.874 23.926 33.929 1.00 71.31 282 SER A C 1
ATOM 2195 O O . SER A 1 282 ? -0.314 24.928 33.486 1.00 71.31 282 SER A O 1
ATOM 2197 N N . GLY A 1 283 ? -0.932 22.787 33.230 1.00 67.12 283 GLY A N 1
ATOM 2198 C CA . GLY A 1 283 ? -0.335 22.549 31.913 1.00 67.12 283 GLY A CA 1
ATOM 2199 C C . GL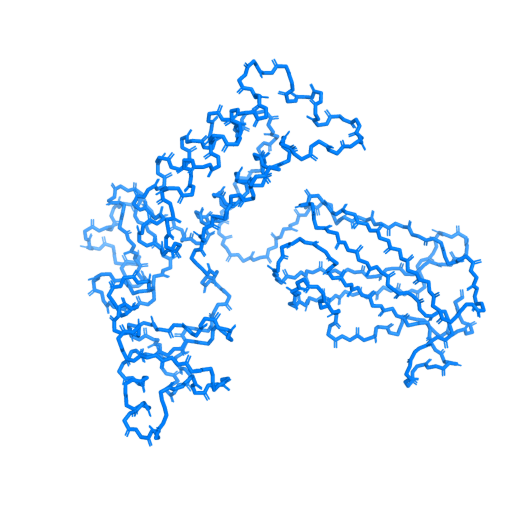Y A 1 283 ? 1.188 22.379 31.913 1.00 67.12 283 GLY A C 1
ATOM 2200 O O . GLY A 1 283 ? 1.775 22.213 30.846 1.00 67.12 283 GLY A O 1
ATOM 2201 N N . LEU A 1 284 ? 1.840 22.434 33.081 1.00 70.69 284 LEU A N 1
ATOM 2202 C CA . LEU A 1 284 ? 3.304 22.465 33.198 1.00 70.69 284 LEU A CA 1
ATOM 2203 C C . LEU A 1 284 ? 3.928 21.095 33.478 1.00 70.69 284 LEU A C 1
ATOM 2205 O O . LEU A 1 284 ? 5.097 20.882 33.160 1.00 70.69 284 LEU A O 1
ATOM 2209 N N . LYS A 1 285 ? 3.165 20.166 34.065 1.00 76.56 285 LYS A N 1
ATOM 2210 C CA . LYS A 1 285 ? 3.653 18.846 34.474 1.00 76.56 285 LYS A CA 1
ATOM 2211 C C . LYS A 1 285 ? 2.840 17.726 33.811 1.00 76.56 285 LYS A C 1
ATOM 2213 O O . LYS A 1 285 ? 1.616 17.723 33.964 1.00 76.56 285 LYS A O 1
ATOM 2218 N N . PRO A 1 286 ? 3.482 16.773 33.105 1.00 79.31 286 PRO A N 1
ATOM 2219 C CA . PRO A 1 286 ? 2.799 15.584 32.611 1.00 79.31 286 PRO A CA 1
ATOM 2220 C C . PRO A 1 286 ? 2.459 14.647 33.783 1.00 79.31 286 PRO A C 1
ATOM 2222 O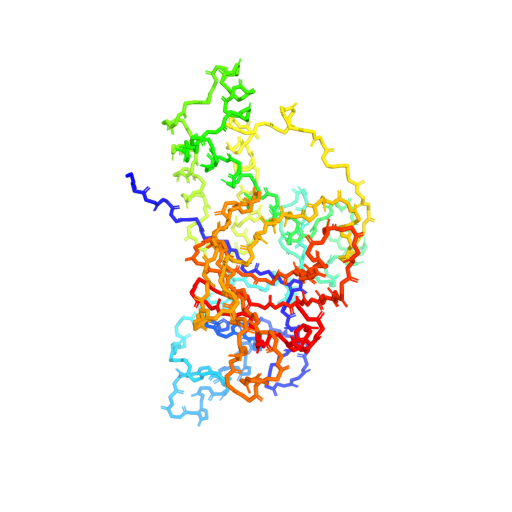 O . PRO A 1 286 ? 3.308 14.363 34.629 1.00 79.31 286 PRO A O 1
ATOM 2225 N N . LEU A 1 287 ? 1.209 14.191 33.837 1.00 79.19 287 LEU A N 1
ATOM 2226 C CA . LEU A 1 287 ? 0.698 13.194 34.783 1.00 79.19 287 LEU A CA 1
ATOM 2227 C C . LEU A 1 287 ? 0.927 11.771 34.270 1.00 79.19 287 LEU A C 1
ATOM 2229 O O . LEU A 1 287 ? 1.296 10.888 35.038 1.00 79.19 287 LEU A O 1
ATOM 2233 N N . ALA A 1 288 ? 0.732 11.564 32.969 1.00 79.88 288 ALA A N 1
ATOM 2234 C CA . ALA A 1 288 ? 0.981 10.297 32.302 1.00 79.88 288 ALA A CA 1
ATOM 2235 C C . ALA A 1 288 ? 1.327 10.519 30.832 1.00 79.88 288 ALA A C 1
ATOM 2237 O O . ALA A 1 288 ? 0.804 11.430 30.185 1.00 79.88 288 ALA A O 1
ATOM 2238 N N . GLU A 1 289 ? 2.174 9.636 30.319 1.00 80.69 289 GLU A N 1
ATOM 2239 C CA . GLU A 1 289 ? 2.532 9.538 28.913 1.00 80.69 289 GLU A CA 1
ATOM 2240 C C . GLU A 1 289 ? 2.346 8.090 28.459 1.00 80.69 289 GLU A C 1
ATOM 2242 O O . GLU A 1 289 ? 2.706 7.146 29.164 1.00 80.69 289 GLU A O 1
ATOM 2247 N N . TYR A 1 290 ? 1.752 7.918 27.286 1.00 79.44 290 TYR A N 1
ATOM 2248 C CA . TYR A 1 290 ? 1.532 6.620 26.670 1.00 79.44 290 TYR A CA 1
ATOM 2249 C C . TYR A 1 290 ? 1.942 6.693 25.210 1.00 79.44 290 TYR A C 1
ATOM 2251 O O . TYR A 1 290 ? 1.491 7.594 24.514 1.00 79.44 290 TYR A O 1
ATOM 2259 N N . LEU A 1 291 ? 2.751 5.741 24.752 1.00 78.19 291 LEU A N 1
ATOM 2260 C CA . LEU A 1 291 ? 3.184 5.605 23.364 1.00 78.19 291 LEU A CA 1
ATOM 2261 C C . LEU A 1 291 ? 2.689 4.262 22.828 1.00 78.19 291 LEU A C 1
ATOM 2263 O O . LEU A 1 291 ? 2.872 3.230 23.477 1.00 78.19 291 LEU A O 1
ATOM 2267 N N . ALA A 1 292 ? 2.082 4.271 21.646 1.00 77.06 292 ALA A N 1
ATOM 2268 C CA . ALA A 1 292 ? 1.616 3.064 20.984 1.00 77.06 292 ALA A CA 1
ATOM 2269 C C . ALA A 1 292 ? 1.770 3.137 19.473 1.00 77.06 292 ALA A C 1
ATOM 2271 O O . ALA A 1 292 ? 1.913 4.204 18.879 1.00 77.06 292 ALA A O 1
ATOM 2272 N N . VAL A 1 293 ? 1.699 1.957 18.863 1.00 76.12 293 VAL A N 1
ATOM 2273 C CA . VAL A 1 293 ? 1.712 1.769 17.420 1.00 76.12 293 VAL A CA 1
ATOM 2274 C C . VAL A 1 293 ? 0.550 0.853 17.058 1.00 76.12 293 VAL A C 1
ATOM 2276 O O . VAL A 1 293 ? 0.563 -0.314 17.439 1.00 76.12 293 VAL A O 1
ATOM 2279 N N . ASP A 1 294 ? -0.427 1.365 16.308 1.00 76.38 294 ASP A N 1
ATOM 2280 C CA . ASP A 1 294 ? -1.607 0.603 15.879 1.00 76.38 294 ASP A CA 1
ATOM 2281 C C . ASP A 1 294 ? -1.825 0.676 14.366 1.00 76.38 294 ASP A C 1
ATOM 2283 O O . ASP A 1 294 ? -1.429 1.629 13.693 1.00 76.38 294 ASP A O 1
ATOM 2287 N N . ASP A 1 295 ? -2.518 -0.331 13.836 1.00 74.69 295 ASP A N 1
ATOM 2288 C CA . ASP A 1 295 ? -3.017 -0.352 12.464 1.00 74.69 295 ASP A CA 1
ATOM 2289 C C . ASP A 1 295 ? -4.428 0.266 12.410 1.00 74.69 295 ASP A C 1
ATOM 2291 O O . ASP A 1 295 ? -5.392 -0.307 12.922 1.00 74.69 295 ASP A O 1
ATOM 2295 N N . PHE A 1 296 ? -4.561 1.426 11.766 1.00 76.44 296 PHE A N 1
ATOM 2296 C CA . PH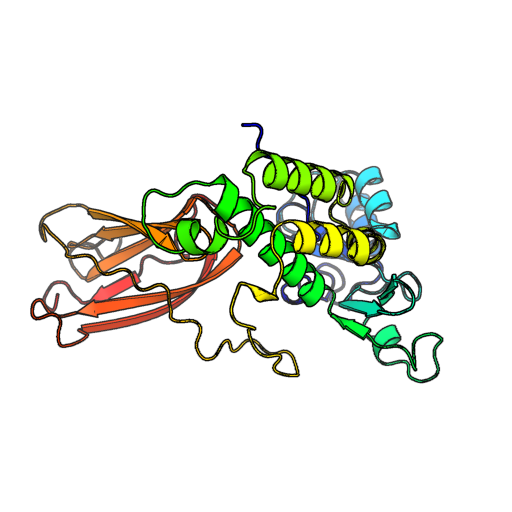E A 1 296 ? -5.826 2.134 11.581 1.00 76.44 296 PHE A CA 1
ATOM 2297 C C . PHE A 1 296 ? -6.417 1.911 10.185 1.00 76.44 296 PHE A C 1
ATOM 2299 O O . PHE A 1 296 ? -5.725 1.943 9.166 1.00 76.44 296 PHE A O 1
ATOM 2306 N N . VAL A 1 297 ? -7.739 1.774 10.133 1.00 71.19 297 VAL A N 1
ATOM 2307 C CA . VAL A 1 297 ? -8.570 1.965 8.941 1.00 71.19 297 VAL A CA 1
ATOM 2308 C C . VAL A 1 297 ? -9.563 3.093 9.210 1.00 71.19 297 VAL A C 1
ATOM 2310 O O . VAL A 1 297 ? -9.826 3.435 10.360 1.00 71.19 297 VAL A O 1
ATOM 2313 N N . VAL A 1 298 ? -10.127 3.697 8.163 1.00 80.00 298 VAL A N 1
ATOM 2314 C CA . VAL A 1 298 ? -11.125 4.761 8.352 1.00 80.00 298 VAL A CA 1
ATOM 2315 C C . VAL A 1 298 ? -12.312 4.214 9.154 1.00 80.00 298 VAL A C 1
ATOM 2317 O O . VAL A 1 298 ? -12.924 3.219 8.767 1.00 80.00 298 VAL A O 1
ATOM 2320 N N . GLY A 1 299 ? -12.597 4.855 10.286 1.00 76.75 299 GLY A N 1
ATOM 2321 C CA . GLY A 1 299 ? -13.610 4.464 11.263 1.00 76.75 299 GLY A CA 1
ATOM 2322 C C . GLY A 1 299 ? -13.129 3.512 12.365 1.00 76.75 299 GLY A C 1
ATOM 2323 O O . GLY A 1 299 ? -13.904 3.240 13.281 1.00 76.75 299 GLY A O 1
ATOM 2324 N N . SER A 1 300 ? -11.889 3.003 12.328 1.00 77.19 300 SER A N 1
ATOM 2325 C CA . SER A 1 300 ? -11.365 2.173 13.420 1.00 77.19 300 SER A CA 1
ATOM 2326 C C . SER A 1 300 ? -10.830 3.011 14.573 1.00 77.19 300 SER A C 1
ATOM 2328 O O . SER A 1 300 ? -10.250 4.082 14.377 1.00 77.19 300 SER A O 1
ATOM 2330 N N . LYS A 1 301 ? -10.983 2.463 15.778 1.00 85.00 301 LYS A N 1
ATOM 2331 C CA . LYS A 1 301 ? -10.375 2.971 17.008 1.00 85.00 301 LYS A CA 1
ATOM 2332 C C . LYS A 1 301 ? -9.001 2.330 17.228 1.00 85.00 301 LYS A C 1
ATOM 2334 O O . LYS A 1 301 ? -8.730 1.273 16.657 1.00 85.00 301 LYS A O 1
ATOM 2339 N N . SER A 1 302 ? -8.183 2.944 18.079 1.00 83.69 302 SER A N 1
ATOM 2340 C CA . SER A 1 302 ? -6.988 2.328 18.667 1.00 83.69 302 SER A CA 1
ATOM 2341 C C . SER A 1 302 ? -7.303 0.934 19.225 1.00 83.69 302 SER A C 1
ATOM 2343 O O . SER A 1 302 ? -8.417 0.698 19.707 1.00 83.69 302 SER A O 1
ATOM 2345 N N . GLN A 1 303 ? -6.336 0.007 19.186 1.00 63.88 303 GLN A N 1
ATOM 2346 C CA . GLN A 1 303 ? -6.558 -1.392 19.599 1.00 63.88 303 GLN A CA 1
ATOM 2347 C C . GLN A 1 303 ? -6.936 -1.531 21.083 1.00 63.88 303 GLN A C 1
ATOM 2349 O O . GLN A 1 303 ? -7.473 -2.562 21.489 1.00 63.88 303 GLN A O 1
ATOM 2354 N N . GLY A 1 304 ? -6.713 -0.487 21.886 1.00 62.47 304 GLY A N 1
ATOM 2355 C CA . GLY A 1 304 ? -7.108 -0.424 23.286 1.00 62.47 304 GLY A CA 1
ATOM 2356 C C . GLY A 1 304 ? -7.745 0.906 23.681 1.00 62.47 304 GLY A C 1
ATOM 2357 O O . GLY A 1 304 ? -7.431 1.966 23.133 1.00 62.47 304 GLY A O 1
ATOM 2358 N N . CYS A 1 305 ? -8.629 0.818 24.679 1.00 62.84 305 CYS A N 1
ATOM 2359 C CA . CYS A 1 305 ? -9.037 1.944 25.511 1.00 62.84 305 CYS A CA 1
ATOM 2360 C C . CYS A 1 305 ? -7.890 2.269 26.459 1.00 62.84 305 CYS A C 1
ATOM 2362 O O . CYS A 1 305 ? -7.612 1.472 27.361 1.00 62.84 305 CYS A O 1
ATOM 2364 N N . GLN A 1 306 ? -7.219 3.401 26.276 1.00 76.31 306 GLN A N 1
ATOM 2365 C CA . GLN A 1 306 ? -6.073 3.709 27.125 1.00 76.31 306 GLN A CA 1
ATOM 2366 C C . GLN A 1 306 ? -6.529 4.351 28.425 1.00 76.31 306 GLN A C 1
ATOM 2368 O O . GLN A 1 306 ? -7.301 5.309 28.420 1.00 76.31 306 GLN A O 1
ATOM 2373 N N . ARG A 1 307 ? -6.056 3.789 29.539 1.00 75.94 307 ARG A N 1
ATOM 2374 C CA . ARG A 1 307 ? -6.356 4.222 30.906 1.00 75.94 307 ARG A CA 1
ATOM 2375 C C . ARG A 1 307 ? -5.157 5.011 31.404 1.00 75.94 307 ARG A C 1
ATOM 2377 O O . ARG A 1 307 ? -4.199 4.423 31.892 1.00 75.94 307 ARG A O 1
ATOM 2384 N N . LEU A 1 308 ? -5.172 6.318 31.171 1.00 66.06 308 LEU A N 1
ATOM 2385 C CA . LEU A 1 308 ? -3.968 7.135 31.326 1.00 66.06 308 LEU A CA 1
ATOM 2386 C C . LEU A 1 308 ? -3.685 7.475 32.790 1.00 66.06 308 LEU A C 1
ATOM 2388 O O . LEU A 1 308 ? -2.553 7.341 33.239 1.00 66.06 308 LEU A O 1
ATOM 2392 N N . VAL A 1 309 ? -4.708 7.901 33.531 1.00 72.75 309 VAL A N 1
ATOM 2393 C CA . VAL A 1 309 ? -4.575 8.398 34.909 1.00 72.75 309 VAL A CA 1
ATOM 2394 C C . VAL A 1 309 ? -5.793 7.952 35.720 1.00 72.75 309 VAL A C 1
ATOM 2396 O O . VAL A 1 309 ? -6.895 7.839 35.173 1.00 72.75 309 VAL A O 1
ATOM 2399 N N . GLN A 1 310 ? -5.603 7.659 37.008 1.00 74.44 310 GLN A N 1
ATOM 2400 C CA . GLN A 1 310 ? -6.719 7.419 37.928 1.00 74.44 310 GLN A CA 1
ATOM 2401 C C . GLN A 1 310 ? -7.521 8.716 38.126 1.00 74.44 310 GLN A C 1
ATOM 2403 O O . GLN A 1 310 ? -6.957 9.804 38.102 1.00 74.44 310 GLN A O 1
ATOM 2408 N N . ILE A 1 311 ? -8.839 8.627 38.303 1.00 70.62 311 ILE A N 1
ATOM 2409 C CA . ILE A 1 311 ? -9.710 9.818 38.396 1.00 70.62 311 ILE A CA 1
ATOM 2410 C C . ILE A 1 311 ? -9.351 10.698 39.606 1.00 70.62 311 ILE A C 1
ATOM 2412 O O . ILE A 1 311 ? -9.560 11.901 39.567 1.00 70.62 311 ILE A O 1
ATOM 2416 N N . ASP A 1 312 ? -8.784 10.123 40.666 1.00 66.31 312 ASP A N 1
ATOM 2417 C CA . ASP A 1 312 ? -8.311 10.855 41.847 1.00 66.31 312 ASP A CA 1
ATOM 2418 C C . ASP A 1 312 ? -7.015 11.657 41.607 1.00 66.31 312 ASP A C 1
ATOM 2420 O O . ASP A 1 312 ? -6.655 12.496 42.432 1.00 66.31 312 ASP A O 1
ATOM 2424 N N . GLN A 1 313 ? -6.327 11.412 40.488 1.00 61.50 313 GLN A N 1
ATOM 2425 C CA . GLN A 1 313 ? -5.064 12.048 40.097 1.00 61.50 313 GLN A CA 1
ATOM 2426 C C . GLN A 1 313 ? -5.188 12.944 38.850 1.00 61.50 313 GLN A C 1
ATOM 2428 O O . GLN A 1 313 ? -4.195 13.567 38.471 1.00 61.50 313 GLN A O 1
ATOM 2433 N N . ALA A 1 314 ? -6.362 12.979 38.208 1.00 56.12 314 ALA A N 1
ATOM 2434 C CA . ALA A 1 314 ? -6.648 13.695 36.959 1.00 56.12 314 ALA A CA 1
ATOM 2435 C C . ALA A 1 314 ? -7.423 14.999 37.200 1.00 56.12 314 ALA A C 1
ATOM 2437 O O . ALA A 1 314 ? -7.117 15.991 36.501 1.00 56.12 314 ALA A O 1
#

Foldseek 3Di:
DDDQDAAAADQVVPADQAAPQPRHGEALWDADPPPRHIHHLVSLVVVPVVDPFNADPPPRHGDDPVVSVVSSCFAAAFNPRRGGFFKAFPVPLGTDDPVRVPPLVDPCNPTDMDTLNVLSVVLVVLLLQLVVLLVDDPDDDVVVLLVVPPQADNVLSVVLSVVSRVQRVPNGSSSCSVCSVVSVVSSCSHPNPVSPDDPDDDDDDDDDPPDPPPQDDDDDDPDLPDQKDWDWDAGPSRFIKIKIWGSCDDDVCGNWFIWIKIARQDDDFAKDKDKDWDDDPVNPHTPFMDIDIDGHDNGDIGPDTDRTGTSVSD